Protein AF-G4HDE8-F1 (afdb_monomer)

Radius of gyration: 22.94 Å; Cα contacts (8 Å, |Δi|>4): 479; chains: 1; bounding box: 55×51×60 Å

Organism: NCBI:txid743719

InterPro domains:
  IPR007560 Restriction endonuclease type IV, Mrr [PF04471] (5-117)
  IPR011335 Restriction endonuclease type II-like [SSF52980] (8-119)
  IPR011856 tRNA endonuclease-like domain superfamily [G3DSA:3.40.1350.10] (2-134)
  IPR052906 Type IV Methyl-Directed Restriction Enzyme [PTHR30015] (4-174)

Secondary structure (DSSP, 8-state):
---GGG--HHHHHHHHHHHHHHTT-EEEEPPSSSSTT--EEEEEE-SS-EEEEEEEEE--SSPBPHHHHHHHHHHHHHTT-SEEEEEESS-B-HHHHHHHTTSSEEEE-HHHHHHHHHHTT--TTSSSS----TTT-GGGG-TTS-HHHHHHHHHHHHH-TT-HHHHHHHHHHHHHHHHHHGGGGGTSSHHHHHHHHHHHHHHHHSSS-SHHHHHHHHHHHHHHHHHHHHTT-HHHHHHHHHTPPSP--HHHHHHHHHHHHHHHHHTT-HHHHHHHHHHHHH-EE-TTS-EE--HHHHHHHHHHHTTSS-GGGSEE--TTS--EEHHHHHHHS---HHHHHHHHHHHHHT----

Solvent-accessible surface area (backbone atoms only — not comparable to full-atom values): 19534 Å² total; per-residue (Å²): 124,79,69,67,86,82,48,54,66,66,55,47,45,49,50,54,50,52,49,46,36,69,75,64,27,60,60,45,78,52,68,100,69,90,62,62,75,42,43,32,44,30,36,37,83,48,101,90,51,66,44,40,32,40,28,27,70,44,84,43,86,63,64,45,53,39,68,62,54,50,46,40,48,52,43,25,62,74,69,69,33,65,31,23,35,45,37,29,60,26,48,70,32,71,61,25,58,61,61,35,60,97,47,63,47,45,83,33,32,36,70,55,46,52,52,52,31,53,76,65,62,59,57,80,71,46,84,76,48,61,91,74,43,100,86,53,47,50,39,63,73,32,91,90,41,67,44,68,61,49,53,54,32,50,53,52,31,58,76,38,76,82,48,59,65,47,50,53,52,45,45,50,54,40,54,50,47,40,63,72,62,21,51,63,25,67,76,24,37,46,48,60,52,35,49,51,50,45,52,52,48,36,63,76,68,20,70,57,86,50,72,70,17,44,53,47,34,35,51,42,26,52,49,47,18,54,48,26,48,62,58,59,35,52,39,60,14,50,56,29,53,71,68,46,70,80,88,66,57,72,72,58,52,52,39,53,52,35,49,51,44,48,50,25,55,71,44,66,35,62,72,57,31,56,47,52,37,52,45,48,58,73,26,54,71,44,98,87,71,52,67,53,72,51,72,68,60,27,52,52,35,50,32,37,77,70,67,78,38,60,74,52,66,40,64,28,71,47,86,100,53,71,74,36,43,37,48,59,52,46,67,40,37,68,80,55,73,65,56,31,59,72,27,38,62,59,48,56,69,70,59,81,86,129

Nearest PDB structures (foldseek):
  7v1m-assembly2_G  TM=4.428E-01  e=4.798E-02  Homo sapiens
  7v1k-assembly1_A-2  TM=3.705E-01  e=1.697E-01  Homo sapiens
  8ppl-assembly1_Iu  TM=4.325E-01  e=8.853E-01  Homo sapiens
  4gpk-assembly1_A  TM=4.262E-01  e=5.609E+00  Bacillus thuringiensis serovar thuringiensis
  7w3h-assembly1_V  TM=3.656E-01  e=5.090E+00  Homo sapiens

Sequence (354 aa):
MINFESMDGVEFERLVYNLFVKLGFRAQITKASGDGGVDIVANYEGLLFNGLYLIQCKRWKAKVGEPELRDLYGTVTSKNALKGILVTTSSFSRQAEEFSRGKNLELIDGPKLNELLRAAEMDNTAFSGVINNTERVGFLQSPMFDSEKYQLLARRIDSDPKMEQPINALINLLMEKVFEIGADARTNGLIDETIARINGYNQIFAAGKTKVMKERRNQTYFYLAAMELANANYGKAYENLLKIEFPLAIGQAMSIQRCFITIAYILGLDTELKRLLMECIKGIRFNNGDTVTHPVLISECTKILQGTMKVHELEIPYPNRQMLKMSDFLGKFRITREMIEEHRDYVRSFGKVD

Structure (mmCIF, N/CA/C/O backbone):
data_AF-G4HDE8-F1
#
_entry.id   AF-G4HDE8-F1
#
loop_
_atom_site.group_PDB
_atom_site.id
_atom_site.type_symbol
_atom_site.label_atom_id
_atom_site.label_alt_id
_atom_site.label_comp_id
_atom_site.label_asym_id
_atom_site.label_entity_id
_atom_site.label_seq_id
_atom_site.pdbx_PDB_ins_code
_atom_site.Cartn_x
_atom_site.Cartn_y
_atom_site.Cartn_z
_atom_site.occupancy
_atom_site.B_iso_or_equiv
_atom_site.auth_seq_id
_atom_site.auth_comp_id
_atom_site.auth_asym_id
_atom_site.auth_atom_id
_atom_site.pdbx_PDB_model_num
ATOM 1 N N . MET A 1 1 ? 20.466 -0.434 -25.742 1.00 52.09 1 MET A N 1
ATOM 2 C CA . MET A 1 1 ? 20.531 -1.769 -25.109 1.00 52.09 1 MET A CA 1
ATOM 3 C C . MET A 1 1 ? 20.648 -1.552 -23.624 1.00 52.09 1 MET A C 1
ATOM 5 O O . MET A 1 1 ? 21.539 -0.808 -23.226 1.00 52.09 1 MET A O 1
ATOM 9 N N . ILE A 1 2 ? 19.744 -2.145 -22.847 1.00 62.12 2 ILE A N 1
ATOM 10 C CA . ILE A 1 2 ? 19.790 -2.046 -21.388 1.00 62.12 2 ILE A CA 1
ATOM 11 C C . ILE A 1 2 ? 21.065 -2.740 -20.916 1.00 62.12 2 ILE A C 1
ATOM 13 O O . ILE A 1 2 ? 21.333 -3.884 -21.287 1.00 62.12 2 ILE A O 1
ATOM 17 N N . ASN A 1 3 ? 21.888 -2.016 -20.156 1.00 69.69 3 ASN A N 1
ATOM 18 C CA . ASN A 1 3 ? 23.106 -2.581 -19.598 1.00 69.69 3 ASN A CA 1
ATOM 19 C C . ASN A 1 3 ? 22.764 -3.333 -18.310 1.00 69.69 3 ASN A C 1
ATOM 21 O O . ASN A 1 3 ? 22.629 -2.732 -17.248 1.00 69.69 3 ASN A O 1
ATOM 25 N N . PHE A 1 4 ? 22.629 -4.654 -18.405 1.00 74.38 4 PHE A N 1
ATOM 26 C CA . PHE A 1 4 ? 22.353 -5.487 -17.236 1.00 74.38 4 PHE A CA 1
ATOM 27 C C . PHE A 1 4 ? 23.546 -5.582 -16.269 1.00 74.38 4 PHE A C 1
ATOM 29 O O . PHE A 1 4 ? 23.365 -5.974 -15.119 1.00 74.38 4 PHE A O 1
ATOM 36 N N . GLU A 1 5 ? 24.767 -5.229 -16.697 1.00 65.38 5 GLU A N 1
ATOM 37 C CA . GLU A 1 5 ? 25.967 -5.351 -15.858 1.00 65.38 5 GLU A CA 1
ATOM 38 C C . GLU A 1 5 ? 26.004 -4.340 -14.708 1.00 65.38 5 GLU A C 1
ATOM 40 O O . GLU A 1 5 ? 26.622 -4.617 -13.678 1.00 65.38 5 GLU A O 1
ATOM 45 N N . SER A 1 6 ? 25.336 -3.192 -14.869 1.00 67.38 6 SER A N 1
ATOM 46 C CA . SER A 1 6 ? 25.246 -2.151 -13.842 1.00 67.38 6 SER A CA 1
ATOM 47 C C . SER A 1 6 ? 24.121 -2.375 -12.831 1.00 67.38 6 SER A C 1
ATOM 49 O O . SER A 1 6 ? 24.044 -1.612 -11.876 1.00 67.38 6 SER A O 1
ATOM 51 N N . MET A 1 7 ? 23.265 -3.383 -13.035 1.00 73.62 7 MET A N 1
ATOM 52 C CA . MET A 1 7 ? 22.135 -3.682 -12.151 1.00 73.62 7 MET A CA 1
ATOM 53 C C . MET A 1 7 ? 22.528 -4.663 -11.041 1.00 73.62 7 MET A C 1
ATOM 55 O O . MET A 1 7 ? 23.292 -5.616 -11.265 1.00 73.62 7 MET A O 1
ATOM 59 N N . ASP A 1 8 ? 21.972 -4.466 -9.848 1.00 76.94 8 ASP A N 1
ATOM 60 C CA . ASP A 1 8 ? 21.989 -5.475 -8.791 1.00 76.94 8 ASP A CA 1
ATOM 61 C C . ASP A 1 8 ? 20.909 -6.561 -9.007 1.00 76.94 8 ASP A C 1
ATOM 63 O O . ASP A 1 8 ? 20.145 -6.540 -9.975 1.00 76.94 8 ASP A O 1
ATOM 67 N N . GLY A 1 9 ? 20.902 -7.597 -8.160 1.00 75.88 9 GLY A N 1
ATOM 68 C CA . GLY A 1 9 ? 19.956 -8.714 -8.302 1.00 75.88 9 GLY A CA 1
ATOM 69 C C . GLY A 1 9 ? 18.494 -8.289 -8.140 1.00 75.88 9 GLY A C 1
ATOM 70 O O . GLY A 1 9 ? 17.639 -8.741 -8.894 1.00 75.88 9 GLY A O 1
ATOM 71 N N . VAL A 1 10 ? 18.228 -7.357 -7.224 1.00 72.81 10 VAL A N 1
ATOM 72 C CA . VAL A 1 10 ? 16.879 -6.864 -6.923 1.00 72.81 10 VAL A CA 1
ATOM 73 C C . VAL A 1 10 ? 16.376 -5.968 -8.054 1.00 72.81 10 VAL A C 1
ATOM 75 O O . VAL A 1 10 ? 15.207 -6.030 -8.432 1.00 72.81 10 VAL A O 1
ATOM 78 N N . GLU A 1 11 ? 17.248 -5.140 -8.625 1.00 76.44 11 GLU A N 1
ATOM 79 C CA . GLU A 1 11 ? 16.952 -4.333 -9.809 1.00 76.44 11 GLU A CA 1
ATOM 80 C C . GLU A 1 11 ? 16.638 -5.211 -11.022 1.00 76.44 11 GLU A C 1
ATOM 82 O O . GLU A 1 11 ? 15.684 -4.932 -11.753 1.00 76.44 11 GLU A O 1
ATOM 87 N N . PHE A 1 12 ? 17.382 -6.306 -11.203 1.00 82.25 12 PHE A N 1
ATOM 88 C CA . PHE A 1 12 ? 17.128 -7.269 -12.269 1.00 82.25 12 PHE A CA 1
ATOM 89 C C . PHE A 1 12 ? 15.790 -8.000 -12.085 1.00 82.25 12 PHE A C 1
ATOM 91 O O . PHE A 1 12 ? 14.999 -8.074 -13.024 1.00 82.25 12 PHE A O 1
ATOM 98 N N . GLU A 1 13 ? 15.482 -8.471 -10.876 1.00 83.75 13 GLU A N 1
ATOM 99 C CA . GLU A 1 13 ? 14.172 -9.055 -10.556 1.00 83.75 13 GLU A CA 1
ATOM 100 C C . GLU A 1 13 ? 13.034 -8.064 -10.821 1.00 83.75 13 GLU A C 1
ATOM 102 O O . GLU A 1 13 ? 12.035 -8.414 -11.447 1.00 83.75 13 GLU A O 1
ATOM 107 N N . ARG A 1 14 ? 13.195 -6.797 -10.419 1.00 82.00 14 ARG A N 1
ATOM 108 C CA . ARG A 1 14 ? 12.203 -5.744 -10.683 1.00 82.00 14 ARG A CA 1
ATOM 109 C C . ARG A 1 14 ? 12.027 -5.457 -12.172 1.00 82.00 14 ARG A C 1
ATOM 111 O O . ARG A 1 14 ? 10.899 -5.229 -12.604 1.00 82.00 14 ARG A O 1
ATOM 118 N N . LEU A 1 15 ? 13.103 -5.469 -12.960 1.00 85.19 15 LEU A N 1
ATOM 119 C CA . LEU A 1 15 ? 13.029 -5.324 -14.416 1.00 85.19 15 LEU A CA 1
ATOM 120 C C . LEU A 1 15 ? 12.179 -6.442 -15.028 1.00 85.19 15 LEU A C 1
ATOM 122 O O . LEU A 1 15 ? 11.263 -6.164 -15.802 1.00 85.19 15 LEU A O 1
ATOM 126 N N . VAL A 1 16 ? 12.469 -7.692 -14.660 1.00 89.00 16 VAL A N 1
ATOM 127 C CA . VAL A 1 16 ? 11.738 -8.863 -15.156 1.00 89.00 16 VAL A CA 1
ATOM 128 C C . VAL A 1 16 ? 10.281 -8.818 -14.699 1.00 89.00 16 VAL A C 1
ATOM 130 O O . VAL A 1 16 ? 9.382 -9.004 -15.514 1.00 89.00 16 VAL A O 1
ATOM 133 N N . TYR A 1 17 ? 10.024 -8.477 -13.436 1.00 87.88 17 TYR A N 1
ATOM 134 C CA . TYR A 1 17 ? 8.675 -8.242 -12.923 1.00 87.88 17 TYR A CA 1
ATOM 135 C C . TYR A 1 17 ? 7.921 -7.227 -13.791 1.00 87.88 17 TYR A C 1
ATOM 137 O O . TYR A 1 17 ? 6.843 -7.532 -14.299 1.00 87.88 17 TYR A O 1
ATOM 145 N N . ASN A 1 18 ? 8.510 -6.053 -14.037 1.00 81.06 18 ASN A N 1
ATOM 146 C CA . ASN A 1 18 ? 7.885 -5.000 -14.836 1.00 81.06 18 ASN A CA 1
ATOM 147 C C . ASN A 1 18 ? 7.592 -5.451 -16.271 1.00 81.06 18 ASN A C 1
ATOM 149 O O . ASN A 1 18 ? 6.536 -5.101 -16.804 1.00 81.06 18 ASN A O 1
ATOM 153 N N . LEU A 1 19 ? 8.485 -6.247 -16.870 1.00 87.12 19 LEU A N 1
ATOM 154 C CA . LEU A 1 19 ? 8.263 -6.861 -18.178 1.00 87.12 19 LEU A CA 1
ATOM 155 C C . LEU A 1 19 ? 7.023 -7.762 -18.162 1.00 87.12 19 LEU A C 1
ATOM 157 O O . LEU A 1 19 ? 6.137 -7.576 -18.989 1.00 87.12 19 LEU A O 1
ATOM 161 N N . PHE A 1 20 ? 6.907 -8.691 -17.210 1.00 84.50 20 PHE A N 1
ATOM 162 C CA . PHE A 1 20 ? 5.740 -9.582 -17.131 1.00 84.50 20 PHE A CA 1
ATOM 163 C C . PHE A 1 20 ? 4.446 -8.823 -16.888 1.00 84.50 20 PHE A C 1
ATOM 165 O O . PHE A 1 20 ? 3.444 -9.099 -17.548 1.00 84.50 20 PHE A O 1
ATOM 172 N N . VAL A 1 21 ? 4.469 -7.810 -16.018 1.00 79.38 21 VAL A N 1
ATOM 173 C CA . VAL A 1 21 ? 3.305 -6.942 -15.876 1.00 79.38 21 VAL A CA 1
ATOM 174 C C . VAL A 1 21 ? 2.994 -6.317 -17.241 1.00 79.38 21 VAL A C 1
ATOM 176 O O . VAL A 1 21 ? 1.837 -6.379 -17.645 1.00 79.38 21 VAL A O 1
ATOM 179 N N . LYS A 1 22 ? 3.977 -5.765 -17.982 1.00 80.69 22 LYS A N 1
ATOM 180 C CA . LYS A 1 22 ? 3.807 -5.120 -19.316 1.00 80.69 22 LYS A CA 1
ATOM 181 C C . LYS A 1 22 ? 3.255 -6.052 -20.382 1.00 80.69 22 LYS A C 1
ATOM 183 O O . LYS A 1 22 ? 2.474 -5.598 -21.208 1.00 80.69 22 LYS A O 1
ATOM 188 N N . LEU A 1 23 ? 3.541 -7.340 -20.277 1.00 81.81 23 LEU A N 1
ATOM 189 C CA . LEU A 1 23 ? 2.960 -8.380 -21.121 1.00 81.81 23 LEU A CA 1
ATOM 190 C C . LEU A 1 23 ? 1.530 -8.792 -20.709 1.00 81.81 23 LEU A C 1
ATOM 192 O O . LEU A 1 23 ? 0.963 -9.698 -21.312 1.00 81.81 23 LEU A O 1
ATOM 196 N N . GLY A 1 24 ? 0.931 -8.136 -19.708 1.00 78.62 24 GLY A N 1
ATOM 197 C CA . GLY A 1 24 ? -0.466 -8.328 -19.305 1.00 78.62 24 GLY A CA 1
ATOM 198 C C . GLY A 1 24 ? -0.681 -9.326 -18.165 1.00 78.62 24 GLY A C 1
ATOM 199 O O . GLY A 1 24 ? -1.802 -9.787 -17.972 1.00 78.62 24 GLY A O 1
ATOM 200 N N . PHE A 1 25 ? 0.364 -9.678 -17.413 1.00 82.81 25 PHE A N 1
ATOM 201 C CA . PHE A 1 25 ? 0.255 -10.605 -16.285 1.00 82.81 25 PHE A CA 1
ATOM 202 C C . PHE A 1 25 ? -0.021 -9.867 -14.968 1.00 82.81 25 PHE A C 1
ATOM 204 O O . PHE A 1 25 ? 0.549 -8.806 -14.700 1.00 82.81 25 PHE A O 1
ATOM 211 N N . ARG A 1 26 ? -0.808 -10.486 -14.081 1.00 78.00 26 ARG A N 1
ATOM 212 C CA . ARG A 1 26 ? -0.876 -10.126 -12.659 1.00 78.00 26 ARG A CA 1
ATOM 213 C C . ARG A 1 26 ? 0.301 -10.791 -11.946 1.00 78.00 26 ARG A C 1
ATOM 215 O O . ARG A 1 26 ? 0.246 -11.979 -11.636 1.00 78.00 26 ARG A O 1
ATOM 222 N N . ALA A 1 27 ? 1.389 -10.050 -11.749 1.00 81.94 27 ALA A N 1
ATOM 223 C CA . ALA A 1 27 ? 2.630 -10.567 -11.169 1.00 81.94 27 ALA A CA 1
ATOM 224 C C . ALA A 1 27 ? 2.842 -10.115 -9.717 1.00 81.94 27 ALA A C 1
ATOM 226 O O . ALA A 1 27 ? 2.354 -9.067 -9.299 1.00 81.94 27 ALA A O 1
ATOM 227 N N . GLN A 1 28 ? 3.619 -10.888 -8.960 1.00 80.69 28 GLN A N 1
ATOM 228 C CA . GLN A 1 28 ? 4.047 -10.580 -7.599 1.00 80.69 28 GLN A CA 1
ATOM 229 C C . GLN A 1 28 ? 5.482 -11.070 -7.374 1.00 80.69 28 GLN A C 1
ATOM 231 O O . GLN A 1 28 ? 5.804 -12.211 -7.697 1.00 80.69 28 GLN A O 1
ATOM 236 N N . ILE A 1 29 ? 6.327 -10.225 -6.778 1.00 82.56 29 ILE A N 1
ATOM 237 C CA . ILE A 1 29 ? 7.667 -10.618 -6.313 1.00 82.56 29 ILE A CA 1
ATOM 238 C C . ILE A 1 29 ? 7.527 -11.449 -5.030 1.00 82.56 29 ILE A C 1
ATOM 240 O O . ILE A 1 29 ? 6.831 -11.043 -4.091 1.00 82.56 29 ILE A O 1
ATOM 244 N N . THR A 1 30 ? 8.178 -12.606 -4.984 1.00 77.44 30 THR A N 1
ATOM 245 C CA . THR A 1 30 ? 8.194 -13.500 -3.820 1.00 77.44 30 THR A CA 1
ATOM 246 C C . THR A 1 30 ? 9.270 -13.070 -2.820 1.00 77.44 30 THR A C 1
ATOM 248 O O . THR A 1 30 ? 10.188 -12.308 -3.121 1.00 77.44 30 THR A O 1
ATOM 251 N N . LYS A 1 31 ? 9.153 -13.526 -1.570 1.00 61.12 31 LYS A N 1
ATOM 252 C CA . LYS A 1 31 ? 10.237 -13.377 -0.591 1.00 61.12 31 LYS A CA 1
ATOM 253 C C . LYS A 1 31 ? 11.151 -14.594 -0.698 1.00 61.12 31 LYS A C 1
ATOM 255 O O . LYS A 1 31 ? 10.664 -15.705 -0.864 1.00 61.12 31 LYS A O 1
ATOM 260 N N . ALA A 1 32 ? 12.453 -14.384 -0.520 1.00 51.81 32 ALA A N 1
ATOM 261 C CA . ALA A 1 32 ? 13.528 -15.361 -0.725 1.00 51.81 32 ALA A CA 1
ATOM 262 C C . ALA A 1 32 ? 13.532 -16.609 0.201 1.00 51.81 32 ALA A C 1
ATOM 264 O O . ALA A 1 32 ? 14.587 -17.194 0.430 1.00 51.81 32 ALA A O 1
ATOM 265 N N . SER A 1 33 ? 12.401 -17.055 0.758 1.00 39.47 33 SER A N 1
ATOM 266 C CA . SER A 1 33 ? 12.352 -18.254 1.603 1.00 39.47 33 SER A CA 1
ATOM 267 C C . SER A 1 33 ? 11.221 -19.202 1.209 1.00 39.47 33 SER A C 1
ATOM 269 O O . SER A 1 33 ? 10.052 -18.840 1.300 1.00 39.47 33 SER A O 1
ATOM 271 N N . GLY A 1 34 ? 11.574 -20.447 0.874 1.00 52.16 34 GLY A N 1
ATOM 272 C CA . GLY A 1 34 ? 10.642 -21.583 0.832 1.00 52.16 34 GLY A CA 1
ATOM 273 C C . GLY A 1 34 ? 10.003 -21.908 -0.521 1.00 52.16 34 GLY A C 1
ATOM 274 O O . GLY A 1 34 ? 9.476 -23.003 -0.675 1.00 52.16 34 GLY A O 1
ATOM 275 N N . ASP A 1 35 ? 10.098 -21.024 -1.515 1.00 57.78 35 ASP A N 1
ATOM 276 C CA . ASP A 1 35 ? 9.386 -21.159 -2.797 1.00 57.78 35 ASP A CA 1
ATOM 277 C C . ASP A 1 35 ? 10.180 -21.857 -3.919 1.00 57.78 35 ASP A C 1
ATOM 279 O O . ASP A 1 35 ? 9.883 -21.675 -5.098 1.00 57.78 35 ASP A O 1
ATOM 283 N N . GLY A 1 36 ? 11.198 -22.655 -3.578 1.00 61.72 36 GLY A N 1
ATOM 284 C CA . GLY A 1 36 ? 11.973 -23.415 -4.573 1.00 61.72 36 GLY A CA 1
ATOM 285 C C . GLY A 1 36 ? 12.838 -22.548 -5.497 1.00 61.72 36 GLY A C 1
ATOM 286 O O . GLY A 1 36 ? 13.193 -22.979 -6.589 1.00 61.72 36 GLY A O 1
ATOM 287 N N . GLY A 1 37 ? 13.166 -21.322 -5.072 1.00 77.50 37 GLY A N 1
ATOM 288 C CA . GLY A 1 37 ? 13.992 -20.387 -5.843 1.00 77.50 37 GLY A CA 1
ATOM 289 C C . GLY A 1 37 ? 13.234 -19.598 -6.914 1.00 77.50 37 GLY A C 1
ATOM 290 O O . GLY A 1 37 ? 13.876 -19.054 -7.803 1.00 77.50 37 GLY A O 1
ATOM 291 N N . VAL A 1 38 ? 11.900 -19.552 -6.852 1.00 88.81 38 VAL A N 1
ATOM 292 C CA . VAL A 1 38 ? 11.060 -18.674 -7.684 1.00 88.81 38 VAL A CA 1
ATOM 293 C C . VAL A 1 38 ? 11.086 -17.259 -7.116 1.00 88.81 38 VAL A C 1
ATOM 295 O O . VAL A 1 38 ? 10.775 -17.089 -5.939 1.00 88.81 38 VAL A O 1
ATOM 298 N N . ASP A 1 39 ? 11.375 -16.268 -7.958 1.00 87.88 39 ASP A N 1
ATOM 299 C CA . ASP A 1 39 ? 11.489 -14.851 -7.575 1.00 87.88 39 ASP A CA 1
ATOM 300 C C . ASP A 1 39 ? 10.218 -14.055 -7.910 1.00 87.88 39 ASP A C 1
ATOM 302 O O . ASP A 1 39 ? 9.897 -13.054 -7.268 1.00 87.88 39 ASP A O 1
ATOM 306 N N . ILE A 1 40 ? 9.462 -14.494 -8.923 1.00 89.81 40 ILE A N 1
ATOM 307 C CA . ILE A 1 40 ? 8.208 -13.861 -9.338 1.00 89.81 40 ILE A CA 1
ATOM 308 C C . ILE A 1 40 ? 7.162 -14.939 -9.622 1.00 89.81 40 ILE A C 1
ATOM 310 O O . ILE A 1 40 ? 7.406 -15.909 -10.338 1.00 89.81 40 ILE A O 1
ATOM 314 N N . VAL A 1 41 ? 5.961 -14.734 -9.096 1.00 90.31 41 VAL A N 1
ATOM 315 C CA . VAL A 1 41 ? 4.771 -15.517 -9.432 1.00 90.31 41 VAL A CA 1
ATOM 316 C C . VAL A 1 41 ? 3.862 -14.642 -10.280 1.00 90.31 41 VAL A C 1
ATOM 318 O O . VAL A 1 41 ? 3.544 -13.525 -9.880 1.00 90.31 41 VAL A O 1
ATOM 321 N N . ALA A 1 42 ? 3.451 -15.123 -11.450 1.00 88.56 42 ALA A N 1
ATOM 322 C CA . ALA A 1 42 ? 2.613 -14.365 -12.370 1.00 88.56 42 ALA A CA 1
ATOM 323 C C . ALA A 1 42 ? 1.398 -15.176 -12.812 1.00 88.56 42 ALA A C 1
ATOM 325 O O . ALA A 1 42 ? 1.522 -16.342 -13.167 1.00 88.56 42 ALA A O 1
ATOM 326 N N . ASN A 1 43 ? 0.222 -14.561 -12.808 1.00 85.12 43 ASN A N 1
ATOM 327 C CA . ASN A 1 43 ? -0.997 -15.153 -13.339 1.00 85.12 43 ASN A CA 1
ATOM 328 C C . ASN A 1 43 ? -1.395 -14.422 -14.621 1.00 85.12 43 ASN A C 1
ATOM 330 O O . ASN A 1 43 ? -1.369 -13.190 -14.674 1.00 85.12 43 ASN A O 1
ATOM 334 N N . TYR A 1 44 ? -1.735 -15.181 -15.654 1.00 80.00 44 TYR A N 1
ATOM 335 C CA . TYR A 1 44 ? -2.352 -14.639 -16.855 1.00 80.00 44 TYR A CA 1
ATOM 336 C C . TYR A 1 44 ? -3.844 -14.959 -16.819 1.00 80.00 44 TYR A C 1
ATOM 338 O O . TYR A 1 44 ? -4.214 -16.115 -16.636 1.00 80.00 44 TYR A O 1
ATOM 346 N N . GLU A 1 45 ? -4.694 -13.952 -17.001 1.00 79.00 45 GLU A N 1
ATOM 347 C CA . GLU A 1 45 ? -6.155 -14.081 -16.925 1.00 79.00 45 GLU A CA 1
ATOM 348 C C . GLU A 1 45 ? -6.793 -13.681 -18.263 1.00 79.00 45 GLU A C 1
ATOM 350 O O . GLU A 1 45 ? -7.522 -12.699 -18.378 1.00 79.00 45 GLU A O 1
ATOM 355 N N . GLY A 1 46 ? -6.480 -14.432 -19.319 1.00 69.00 46 GLY A N 1
ATOM 356 C CA . GLY A 1 46 ? -7.127 -14.287 -20.620 1.00 69.00 46 GLY A CA 1
ATOM 357 C C . GLY A 1 46 ? -8.425 -15.095 -20.717 1.00 69.00 46 GLY A C 1
ATOM 358 O O . GLY A 1 46 ? -8.584 -16.132 -20.078 1.00 69.00 46 GLY A O 1
ATOM 359 N N . LEU A 1 47 ? -9.342 -14.661 -21.591 1.00 60.28 47 LEU A N 1
ATOM 360 C CA . LEU A 1 47 ? -10.630 -15.340 -21.825 1.00 60.28 47 LEU A CA 1
ATOM 361 C C . LEU A 1 47 ? -10.482 -16.783 -22.339 1.00 60.28 47 LEU A C 1
ATOM 363 O O . LEU A 1 47 ? -11.338 -17.620 -22.072 1.00 60.28 47 LEU A O 1
ATOM 367 N N . LEU A 1 48 ? -9.414 -17.063 -23.093 1.00 64.94 48 LEU A N 1
ATOM 368 C CA . LEU A 1 48 ? -9.132 -18.384 -23.674 1.00 64.94 48 LEU A CA 1
ATOM 369 C C . LEU A 1 48 ? -7.969 -19.109 -22.993 1.00 64.94 48 LEU A C 1
ATOM 371 O O . LEU A 1 48 ? -7.891 -20.333 -23.046 1.00 64.94 48 LEU A O 1
ATOM 375 N N . PHE A 1 49 ? -7.060 -18.359 -22.372 1.00 72.75 49 PHE A N 1
ATOM 376 C CA . PHE A 1 49 ? -5.859 -18.888 -21.744 1.00 72.75 49 PHE A CA 1
ATOM 377 C C . PHE A 1 49 ? -5.725 -18.248 -20.375 1.00 72.75 49 PHE A C 1
ATOM 379 O O . PHE A 1 49 ? -5.616 -17.028 -20.275 1.00 72.75 49 PHE A O 1
ATOM 386 N N . ASN A 1 50 ? -5.702 -19.070 -19.334 1.00 77.88 50 ASN A N 1
ATOM 387 C CA . ASN A 1 50 ? -5.377 -18.633 -17.991 1.00 77.88 50 ASN A CA 1
ATOM 388 C C . ASN A 1 50 ? -4.381 -19.596 -17.348 1.00 77.88 50 ASN A C 1
ATOM 390 O O . ASN A 1 50 ? -4.230 -20.736 -17.794 1.00 77.88 50 ASN A O 1
ATOM 394 N N . GLY A 1 51 ? -3.653 -19.128 -16.339 1.00 83.69 51 GLY A N 1
ATOM 395 C CA . GLY A 1 51 ? -2.776 -20.018 -15.596 1.00 83.69 51 GLY A CA 1
ATOM 396 C C . GLY A 1 51 ? -1.627 -19.339 -14.880 1.00 83.69 51 GLY A C 1
ATOM 397 O O . GLY A 1 51 ? -1.270 -18.188 -15.128 1.00 83.69 51 GLY A O 1
ATOM 398 N N . LEU A 1 52 ? -1.033 -20.129 -13.993 1.00 89.06 52 LEU A N 1
ATOM 399 C CA . LEU A 1 52 ? 0.074 -19.742 -13.139 1.00 89.06 52 LEU A CA 1
ATOM 400 C C . LEU A 1 52 ? 1.416 -19.911 -13.857 1.00 89.06 52 LEU A C 1
ATOM 402 O O . LEU A 1 52 ? 1.705 -20.970 -14.411 1.00 89.06 52 LEU A O 1
ATOM 406 N N . TYR A 1 53 ? 2.258 -18.893 -13.771 1.00 95.06 53 TYR A N 1
ATOM 407 C CA . TYR A 1 53 ? 3.619 -18.861 -14.278 1.00 95.06 53 TYR A CA 1
ATOM 408 C C . TYR A 1 53 ? 4.576 -18.617 -13.117 1.00 95.06 53 TYR A C 1
ATOM 410 O O . TYR A 1 53 ? 4.350 -17.741 -12.278 1.00 95.06 53 TYR A O 1
ATOM 418 N N . LEU A 1 54 ? 5.651 -19.396 -13.068 1.00 95.62 54 LEU A N 1
ATOM 419 C CA . LEU A 1 54 ? 6.691 -19.267 -12.050 1.00 95.62 54 LEU A CA 1
ATOM 420 C C . LEU A 1 54 ? 7.967 -18.785 -12.714 1.00 95.62 54 LEU A C 1
ATOM 422 O O . LEU A 1 54 ? 8.467 -19.440 -13.623 1.00 95.62 54 LEU A O 1
ATOM 426 N N . ILE A 1 55 ? 8.488 -17.651 -12.272 1.00 96.19 55 ILE A N 1
ATOM 427 C CA . ILE A 1 55 ? 9.633 -17.011 -12.898 1.00 96.19 55 ILE A CA 1
ATOM 428 C C . ILE A 1 55 ? 10.789 -16.940 -11.906 1.00 96.19 55 ILE A C 1
ATOM 430 O O . ILE A 1 55 ? 10.629 -16.501 -10.767 1.00 96.19 55 ILE A O 1
ATOM 434 N N . GLN A 1 56 ? 11.959 -17.372 -12.360 1.00 94.38 56 GLN A N 1
ATOM 435 C CA . GLN A 1 56 ? 13.214 -17.314 -11.624 1.00 94.38 56 GLN A CA 1
ATOM 436 C C . GLN A 1 56 ? 14.209 -16.424 -12.370 1.00 94.38 56 GLN A C 1
ATOM 438 O O . GLN A 1 56 ? 14.420 -16.574 -13.575 1.00 94.38 56 GLN A O 1
ATOM 443 N N . CYS A 1 57 ? 14.846 -15.519 -11.643 1.00 92.38 57 CYS A N 1
ATOM 444 C CA . CYS A 1 57 ? 15.765 -14.504 -12.120 1.00 92.38 57 CYS A CA 1
ATOM 445 C C . CYS A 1 57 ? 17.190 -14.836 -11.659 1.00 92.38 57 CYS A C 1
ATOM 447 O O . CYS A 1 57 ? 17.511 -14.882 -10.475 1.00 92.38 57 CYS A O 1
ATOM 449 N N . LYS A 1 58 ? 18.107 -15.032 -12.607 1.00 89.44 58 LYS A N 1
ATOM 450 C CA . LYS A 1 58 ? 19.518 -15.329 -12.326 1.00 89.44 58 LYS A CA 1
ATOM 451 C C . LYS A 1 58 ? 20.416 -14.266 -12.940 1.00 89.44 58 LYS A C 1
ATOM 453 O O . LYS A 1 58 ? 20.816 -14.357 -14.103 1.00 89.44 58 LYS A O 1
ATOM 458 N N . ARG A 1 59 ? 20.792 -13.269 -12.132 1.00 81.75 59 ARG A N 1
ATOM 459 C CA . ARG A 1 59 ? 21.789 -12.255 -12.512 1.00 81.75 59 ARG A CA 1
ATOM 460 C C . ARG A 1 59 ? 23.209 -12.819 -12.421 1.00 81.75 59 ARG A C 1
ATOM 462 O O . ARG A 1 59 ? 23.854 -12.753 -11.372 1.00 81.75 59 ARG A O 1
ATOM 469 N N . TRP A 1 60 ? 23.667 -13.453 -13.491 1.00 77.75 60 TRP A N 1
ATOM 470 C CA . TRP A 1 60 ? 24.876 -14.275 -13.508 1.00 77.75 60 TRP A CA 1
ATOM 471 C C . TRP A 1 60 ? 25.866 -13.799 -14.570 1.00 77.75 60 TRP A C 1
ATOM 473 O O . TRP A 1 60 ? 25.487 -13.206 -15.577 1.00 77.75 60 TRP A O 1
ATOM 483 N N . LYS A 1 61 ? 27.153 -14.082 -14.338 1.00 67.25 61 LYS A N 1
ATOM 484 C CA . LYS A 1 61 ? 28.218 -13.909 -15.342 1.00 67.25 61 LYS A CA 1
ATOM 485 C C . LYS A 1 61 ? 28.509 -15.217 -16.084 1.00 67.25 61 LYS A C 1
ATOM 487 O O . LYS A 1 61 ? 28.727 -15.205 -17.290 1.00 67.25 61 LYS A O 1
ATOM 492 N N . ALA A 1 62 ? 28.470 -16.345 -15.374 1.00 83.19 62 ALA A N 1
ATOM 493 C CA . ALA A 1 62 ? 28.644 -17.676 -15.948 1.00 83.19 62 ALA A CA 1
ATOM 494 C C . ALA A 1 62 ? 27.340 -18.218 -16.555 1.00 83.19 62 ALA A C 1
ATOM 496 O O . ALA A 1 62 ? 26.252 -17.740 -16.230 1.00 83.19 62 ALA A O 1
ATOM 497 N N . LYS A 1 63 ? 27.469 -19.240 -17.410 1.00 88.38 63 LYS A N 1
ATOM 498 C CA . LYS A 1 63 ? 26.321 -19.915 -18.020 1.00 88.38 63 LYS A CA 1
ATOM 499 C C . LYS A 1 63 ? 25.445 -20.595 -16.969 1.00 88.38 63 LYS A C 1
ATOM 501 O O . LYS A 1 63 ? 25.966 -21.216 -16.044 1.00 88.38 63 LYS A O 1
ATOM 506 N N . VAL A 1 64 ? 24.130 -20.543 -17.166 1.00 91.62 64 VAL A N 1
ATOM 507 C CA . VAL A 1 64 ? 23.157 -21.245 -16.321 1.00 91.62 64 VAL A CA 1
ATOM 508 C C . VAL A 1 64 ? 23.118 -22.733 -16.690 1.00 91.62 64 VAL A C 1
ATOM 510 O O . VAL A 1 64 ? 23.002 -23.116 -17.862 1.00 91.62 64 VAL A O 1
ATOM 513 N N . GLY A 1 65 ? 23.267 -23.581 -15.674 1.00 92.56 65 GLY A N 1
ATOM 514 C CA . GLY A 1 65 ? 23.309 -25.037 -15.796 1.00 92.56 65 GLY A CA 1
ATOM 515 C C . GLY A 1 65 ? 21.937 -25.698 -15.683 1.00 92.56 65 GLY A C 1
ATOM 516 O O . GLY A 1 65 ? 20.994 -25.119 -15.156 1.00 92.56 65 GLY A O 1
ATOM 517 N N . GLU A 1 66 ? 21.857 -26.951 -16.125 1.00 95.38 66 GLU A N 1
ATOM 518 C CA . GLU A 1 66 ? 20.673 -27.812 -15.989 1.00 95.38 66 GLU A CA 1
ATOM 519 C C . GLU A 1 66 ? 20.114 -27.950 -14.553 1.00 95.38 66 GLU A C 1
ATOM 521 O O . GLU A 1 66 ? 18.889 -27.964 -14.435 1.00 95.38 66 GLU A O 1
ATOM 526 N N . PRO A 1 67 ? 20.922 -27.976 -13.468 1.00 94.12 67 PRO A N 1
ATOM 527 C CA . PRO A 1 67 ? 20.386 -28.084 -12.107 1.00 94.12 67 PRO A CA 1
ATOM 528 C C . PRO A 1 67 ? 19.362 -26.999 -11.748 1.00 94.12 67 PRO A C 1
ATOM 530 O O . PRO A 1 67 ? 18.326 -27.306 -11.172 1.00 94.12 67 PRO A O 1
ATOM 533 N N . GLU A 1 68 ? 19.596 -25.756 -12.175 1.00 92.31 68 GLU A N 1
ATOM 534 C CA . GLU A 1 68 ? 18.684 -24.634 -11.907 1.00 92.31 68 GLU A CA 1
ATOM 535 C C . GLU A 1 68 ? 17.319 -24.846 -12.583 1.00 92.31 68 GLU A C 1
ATOM 537 O O . GLU A 1 68 ? 16.265 -24.582 -12.009 1.00 92.31 68 GLU A O 1
ATOM 542 N N . LEU A 1 69 ? 17.320 -25.400 -13.799 1.00 93.75 69 LEU A N 1
ATOM 543 C CA . LEU A 1 69 ? 16.085 -25.722 -14.513 1.00 93.75 69 LEU A CA 1
ATOM 544 C C . LEU A 1 69 ? 15.364 -26.912 -13.881 1.00 93.75 69 LEU A C 1
ATOM 546 O O . LEU A 1 69 ? 14.134 -26.955 -13.894 1.00 93.75 69 LEU A O 1
ATOM 550 N N . ARG A 1 70 ? 16.109 -27.891 -13.361 1.00 94.00 70 ARG A N 1
ATOM 551 C CA . ARG A 1 70 ? 15.543 -29.057 -12.681 1.00 94.00 70 ARG A CA 1
ATOM 552 C C . ARG A 1 70 ? 14.797 -28.645 -11.414 1.00 94.00 70 ARG A C 1
ATOM 554 O O . ARG A 1 70 ? 13.674 -29.104 -11.208 1.00 94.00 70 ARG A O 1
ATOM 561 N N . ASP A 1 71 ? 15.384 -27.753 -10.625 1.00 93.12 71 ASP A N 1
ATOM 562 C CA . ASP A 1 71 ? 14.774 -27.227 -9.401 1.00 93.12 71 ASP A CA 1
ATOM 563 C C . ASP A 1 71 ? 13.503 -26.422 -9.716 1.00 93.12 71 ASP A C 1
ATOM 565 O O . ASP A 1 71 ? 12.435 -26.663 -9.136 1.00 93.12 71 ASP A O 1
ATOM 569 N N . LEU A 1 72 ? 13.573 -25.541 -10.722 1.00 94.06 72 LEU A N 1
ATOM 570 C CA . LEU A 1 72 ? 12.409 -24.798 -11.202 1.00 94.06 72 LEU A CA 1
ATOM 571 C C . LEU A 1 72 ? 11.306 -25.738 -11.711 1.00 94.06 72 LEU A C 1
ATOM 573 O O . LEU A 1 72 ? 10.139 -25.568 -11.357 1.00 94.06 72 LEU A O 1
ATOM 577 N N . TYR A 1 73 ? 11.653 -26.765 -12.491 1.00 95.06 73 TYR A N 1
ATOM 578 C CA . TYR A 1 73 ? 10.695 -27.753 -12.996 1.00 95.06 73 TYR A CA 1
ATOM 579 C C . TYR A 1 73 ? 9.992 -28.528 -11.876 1.00 95.06 73 TYR A C 1
ATOM 581 O O . TYR A 1 73 ? 8.787 -28.786 -11.961 1.00 95.06 73 TYR A O 1
ATOM 589 N N . GLY A 1 74 ? 10.721 -28.860 -10.806 1.00 93.38 74 GLY A N 1
ATOM 590 C CA . GLY A 1 74 ? 10.144 -29.462 -9.605 1.00 93.38 74 GLY A CA 1
ATOM 591 C C . GLY A 1 74 ? 9.057 -28.580 -8.992 1.00 93.38 74 GLY A C 1
ATOM 592 O O . GLY A 1 74 ? 7.988 -29.074 -8.632 1.00 93.38 74 GLY A O 1
ATOM 593 N N . THR A 1 75 ? 9.287 -27.267 -8.962 1.00 92.50 75 THR A N 1
ATOM 594 C CA . THR A 1 75 ? 8.339 -26.294 -8.402 1.00 92.50 75 THR A CA 1
ATOM 595 C C . THR A 1 75 ? 7.152 -26.041 -9.334 1.00 92.50 75 THR A C 1
ATOM 597 O O . THR A 1 75 ? 6.016 -25.940 -8.877 1.00 92.50 75 THR A O 1
ATOM 600 N N . VAL A 1 76 ? 7.377 -26.008 -10.651 1.00 93.81 76 VAL A N 1
ATOM 601 C CA . VAL A 1 76 ? 6.301 -25.939 -11.657 1.00 93.81 76 VAL A CA 1
ATOM 602 C C . VAL A 1 76 ? 5.354 -27.124 -11.511 1.00 93.81 76 VAL A C 1
ATOM 604 O O . VAL A 1 76 ? 4.140 -26.943 -11.467 1.00 93.81 76 VAL A O 1
ATOM 607 N N . THR A 1 77 ? 5.912 -28.326 -11.375 1.00 92.12 77 THR A N 1
ATOM 608 C CA . THR A 1 77 ? 5.127 -29.553 -11.220 1.00 92.12 77 THR A CA 1
ATOM 609 C C . THR A 1 77 ? 4.380 -29.566 -9.885 1.00 92.12 77 THR A C 1
ATOM 611 O O . THR A 1 77 ? 3.195 -29.889 -9.854 1.00 92.12 77 THR A O 1
ATOM 614 N N . SER A 1 78 ? 5.031 -29.175 -8.783 1.00 90.31 78 SER A N 1
ATOM 615 C CA . SER A 1 78 ? 4.409 -29.198 -7.452 1.00 90.31 78 SER A CA 1
ATOM 616 C C . SER A 1 78 ? 3.295 -28.163 -7.287 1.00 90.31 78 SER A C 1
ATOM 618 O O . SER A 1 78 ? 2.291 -28.450 -6.638 1.00 90.31 78 SER A O 1
ATOM 620 N N . LYS A 1 79 ? 3.439 -26.979 -7.896 1.00 85.19 79 LYS A N 1
ATOM 621 C CA . LYS A 1 79 ? 2.430 -25.907 -7.867 1.00 85.19 79 LYS A CA 1
ATOM 622 C C . LYS A 1 79 ? 1.404 -26.005 -9.003 1.00 85.19 79 LYS A C 1
ATOM 624 O O . LYS A 1 79 ? 0.569 -25.113 -9.125 1.00 85.19 79 LYS A O 1
ATOM 629 N N . ASN A 1 80 ? 1.466 -27.056 -9.828 1.00 87.75 80 ASN A N 1
ATOM 630 C CA . ASN A 1 80 ? 0.644 -27.227 -11.031 1.00 87.75 80 ASN A CA 1
ATOM 631 C C . ASN A 1 80 ? 0.633 -25.967 -11.921 1.00 87.75 80 ASN A C 1
ATOM 633 O O . ASN A 1 80 ? -0.407 -25.535 -12.422 1.00 87.75 80 ASN A O 1
ATOM 637 N N . ALA A 1 81 ? 1.799 -25.332 -12.053 1.00 90.50 81 ALA A N 1
ATOM 638 C CA . ALA A 1 81 ? 1.953 -24.131 -12.850 1.00 90.50 81 ALA A CA 1
ATOM 639 C C . ALA A 1 81 ? 1.943 -24.481 -14.342 1.00 90.50 81 ALA A C 1
ATOM 641 O O . ALA A 1 81 ? 2.489 -25.499 -14.771 1.00 90.50 81 ALA A O 1
ATOM 642 N N . LEU A 1 82 ? 1.348 -23.601 -15.142 1.00 90.31 82 LEU A N 1
ATOM 643 C CA . LEU A 1 82 ? 1.258 -23.757 -16.586 1.00 90.31 82 LEU A CA 1
ATOM 644 C C . LEU A 1 82 ? 2.647 -23.736 -17.233 1.00 90.31 82 LEU A C 1
ATOM 646 O O . LEU A 1 82 ? 2.900 -24.492 -18.171 1.00 90.31 82 LEU A O 1
ATOM 650 N N . LYS A 1 83 ? 3.550 -22.881 -16.735 1.00 94.31 83 LYS A N 1
ATOM 651 C CA . LYS A 1 83 ? 4.918 -22.766 -17.251 1.00 94.31 83 LYS A CA 1
ATOM 652 C C . LYS A 1 83 ? 5.883 -22.183 -16.213 1.00 94.31 83 LYS A C 1
ATOM 654 O O . LYS A 1 83 ? 5.538 -21.266 -15.472 1.00 94.31 83 LYS A O 1
ATOM 659 N N . GLY A 1 84 ? 7.107 -22.704 -16.179 1.00 96.56 84 GLY A N 1
ATOM 660 C CA . GLY A 1 84 ? 8.246 -22.094 -15.494 1.00 96.56 84 GLY A CA 1
ATOM 661 C C . GLY A 1 84 ? 9.104 -21.299 -16.466 1.00 96.56 84 GLY A C 1
ATOM 662 O O . GLY A 1 84 ? 9.296 -21.725 -17.601 1.00 96.56 84 GLY A O 1
ATOM 663 N N . ILE A 1 85 ? 9.630 -20.158 -16.044 1.00 97.69 85 ILE A N 1
ATOM 664 C CA . ILE A 1 85 ? 10.448 -19.288 -16.887 1.00 97.69 85 ILE A CA 1
ATOM 665 C C . ILE A 1 85 ? 11.728 -18.948 -16.137 1.00 97.69 85 ILE A C 1
ATOM 667 O O . ILE A 1 85 ? 11.679 -18.359 -15.061 1.00 97.69 85 ILE A O 1
ATOM 671 N N . LEU A 1 86 ? 12.878 -19.299 -16.707 1.00 96.75 86 LEU A N 1
ATOM 672 C CA . LEU A 1 86 ? 14.172 -18.912 -16.153 1.00 96.75 86 LEU A CA 1
ATOM 673 C C . LEU A 1 86 ? 14.741 -17.767 -16.986 1.00 96.75 86 LEU A C 1
ATOM 675 O O . LEU A 1 86 ? 14.965 -17.914 -18.189 1.00 96.75 86 LEU A O 1
ATOM 679 N N . VAL A 1 87 ? 14.964 -16.627 -16.337 1.00 96.31 87 VAL A N 1
ATOM 680 C CA . VAL A 1 87 ? 15.491 -15.407 -16.948 1.00 96.31 87 VAL A CA 1
ATOM 681 C C . VAL A 1 87 ? 16.905 -15.149 -16.445 1.00 96.31 87 VAL A C 1
ATOM 683 O O . VAL A 1 87 ? 17.145 -15.120 -15.238 1.00 96.31 87 VAL A O 1
ATOM 686 N N . THR A 1 88 ? 17.862 -14.937 -17.347 1.00 93.19 88 THR A N 1
ATOM 687 C CA . THR A 1 88 ? 19.253 -14.653 -16.971 1.00 93.19 88 THR A CA 1
ATOM 688 C C . THR A 1 88 ? 19.874 -13.528 -17.789 1.00 93.19 88 THR A C 1
ATOM 690 O O . THR A 1 88 ? 19.558 -13.332 -18.957 1.00 93.19 88 THR A O 1
ATOM 693 N N . THR A 1 89 ? 20.806 -12.801 -17.169 1.00 88.06 89 THR A N 1
ATOM 694 C CA . THR A 1 89 ? 21.670 -11.821 -17.846 1.00 88.06 89 THR A CA 1
ATOM 695 C C . THR A 1 89 ? 22.786 -12.473 -18.671 1.00 88.06 89 THR A C 1
ATOM 697 O O . THR A 1 89 ? 23.430 -11.784 -19.456 1.00 88.06 89 THR A O 1
ATOM 700 N N . SER A 1 90 ? 23.049 -13.772 -18.472 1.00 88.44 90 SER A N 1
ATOM 701 C CA . SER A 1 90 ? 24.065 -14.545 -19.201 1.00 88.44 90 SER A CA 1
ATOM 702 C C . SER A 1 90 ? 23.411 -15.406 -20.295 1.00 88.44 90 SER A C 1
ATOM 704 O O . SER A 1 90 ? 22.454 -14.982 -20.938 1.00 88.44 90 SER A O 1
ATOM 706 N N . SER A 1 91 ? 23.940 -16.607 -20.525 1.00 90.44 91 SER A N 1
ATOM 707 C CA . SER A 1 91 ? 23.449 -17.603 -21.481 1.00 90.44 91 SER A CA 1
ATOM 708 C C . SER A 1 91 ? 23.230 -18.956 -20.804 1.00 90.44 91 SER A C 1
ATOM 710 O O . SER A 1 91 ? 23.698 -19.195 -19.687 1.00 90.44 91 SER A O 1
ATOM 712 N N . PHE A 1 92 ? 22.537 -19.864 -21.484 1.00 94.31 92 PHE A N 1
ATOM 713 C CA . PHE A 1 92 ? 22.312 -21.223 -21.002 1.00 94.31 92 PHE A CA 1
ATOM 714 C C . PHE A 1 92 ? 23.405 -22.185 -21.480 1.00 94.31 92 PHE A C 1
ATOM 716 O O . PHE A 1 92 ? 24.069 -21.993 -22.502 1.00 94.31 92 PHE A O 1
ATOM 723 N N . SER A 1 93 ? 23.641 -23.228 -20.690 1.00 94.94 93 SER A N 1
ATOM 724 C CA . SER A 1 93 ? 24.418 -24.386 -21.131 1.00 94.94 93 SER A CA 1
ATOM 725 C C . SER A 1 93 ? 23.606 -25.237 -22.112 1.00 94.94 93 SER A C 1
ATOM 727 O O . SER A 1 93 ? 22.379 -25.275 -22.050 1.00 94.94 93 SER A O 1
ATOM 729 N N . ARG A 1 94 ? 24.292 -25.995 -22.974 1.00 94.31 94 ARG A N 1
ATOM 730 C CA . ARG A 1 94 ? 23.632 -26.933 -23.895 1.00 94.31 94 ARG A CA 1
ATOM 731 C C . ARG A 1 94 ? 22.770 -27.954 -23.145 1.00 94.31 94 ARG A C 1
ATOM 733 O O . ARG A 1 94 ? 21.690 -28.302 -23.600 1.00 94.31 94 ARG A O 1
ATOM 740 N N . GLN A 1 95 ? 23.230 -28.397 -21.978 1.00 93.69 95 GLN A N 1
ATOM 741 C CA . GLN A 1 95 ? 22.503 -29.326 -21.118 1.00 93.69 95 GLN A CA 1
ATOM 742 C C . GLN A 1 95 ? 21.209 -28.705 -20.575 1.00 93.69 95 GLN A C 1
ATOM 744 O O . GLN A 1 95 ? 20.193 -29.388 -20.506 1.00 93.69 95 GLN A O 1
ATOM 749 N N . ALA A 1 96 ? 21.221 -27.415 -20.223 1.00 93.44 96 ALA A N 1
ATOM 750 C CA . ALA A 1 96 ? 20.015 -26.698 -19.812 1.00 93.44 96 ALA A CA 1
ATOM 751 C C . ALA A 1 96 ? 18.995 -26.603 -20.960 1.00 93.44 96 ALA A C 1
ATOM 753 O O . ALA A 1 96 ? 17.819 -26.905 -20.768 1.00 93.44 96 ALA A O 1
ATOM 754 N N . GLU A 1 97 ? 19.442 -26.257 -22.168 1.00 94.38 97 GLU A N 1
ATOM 755 C CA . GLU A 1 97 ? 18.574 -26.219 -23.353 1.00 94.38 97 GLU A CA 1
ATOM 756 C C . GLU A 1 97 ? 18.006 -27.598 -23.711 1.00 94.38 97 GLU A C 1
ATOM 758 O O . GLU A 1 97 ? 16.835 -27.723 -24.055 1.00 94.38 97 GLU A O 1
ATOM 763 N N . GLU A 1 98 ? 18.816 -28.655 -23.631 1.00 94.06 98 GLU A N 1
ATOM 764 C CA . GLU A 1 98 ? 18.350 -30.027 -23.853 1.00 94.06 98 GLU A CA 1
ATOM 765 C C . GLU A 1 98 ? 17.344 -30.458 -22.776 1.00 94.06 98 GLU A C 1
ATOM 767 O O . GLU A 1 98 ? 16.359 -31.126 -23.094 1.00 94.06 98 GLU A O 1
ATOM 772 N N . PHE A 1 99 ? 17.537 -30.033 -21.524 1.00 93.75 99 PHE A N 1
ATOM 773 C CA . PHE A 1 99 ? 16.618 -30.335 -20.431 1.00 93.75 99 PHE A CA 1
ATOM 774 C C . PHE A 1 99 ? 15.266 -29.626 -20.571 1.00 93.75 99 PHE A C 1
ATOM 776 O O . PHE A 1 99 ? 14.248 -30.239 -20.246 1.00 93.75 99 PHE A O 1
ATOM 783 N N . SER A 1 100 ? 15.209 -28.377 -21.045 1.00 93.62 100 SER A N 1
ATOM 784 C CA . SER A 1 100 ? 13.940 -27.638 -21.165 1.00 93.62 100 SER A CA 1
ATOM 785 C C . SER A 1 100 ? 13.019 -28.176 -22.266 1.00 93.62 100 SER A C 1
ATOM 787 O O . SER A 1 100 ? 11.797 -28.045 -22.165 1.00 93.62 100 SER A O 1
ATOM 789 N N . ARG A 1 101 ? 13.572 -28.825 -23.300 1.00 91.94 101 ARG A N 1
ATOM 790 C CA . ARG A 1 101 ? 12.799 -29.355 -24.435 1.00 91.94 101 ARG A CA 1
ATOM 791 C C . ARG A 1 101 ? 11.706 -30.324 -23.982 1.00 91.94 101 ARG A C 1
ATOM 793 O O . ARG A 1 101 ? 11.956 -31.283 -23.253 1.00 91.94 101 ARG A O 1
ATOM 800 N N . GLY A 1 102 ? 10.488 -30.076 -24.462 1.00 87.31 102 GLY A N 1
ATOM 801 C CA . GLY A 1 102 ? 9.312 -30.901 -24.171 1.00 87.31 102 GLY A CA 1
ATOM 802 C C . GLY A 1 102 ? 8.775 -30.769 -22.742 1.00 87.31 102 GLY A C 1
ATOM 803 O O . GLY A 1 102 ? 7.881 -31.524 -22.373 1.00 87.31 102 GLY A O 1
ATOM 804 N N . LYS A 1 103 ? 9.302 -29.837 -21.939 1.00 94.06 103 LYS A N 1
ATOM 805 C CA . LYS A 1 103 ? 8.795 -29.517 -20.600 1.00 94.06 103 LYS A CA 1
ATOM 806 C C . LYS A 1 103 ? 8.081 -28.170 -20.618 1.00 94.06 103 LYS A C 1
ATOM 808 O O . LYS A 1 103 ? 8.311 -27.344 -21.498 1.00 94.06 103 LYS A O 1
ATOM 813 N N . ASN A 1 104 ? 7.268 -27.922 -19.595 1.00 93.31 104 ASN A N 1
ATOM 814 C CA . ASN A 1 104 ? 6.642 -26.622 -19.347 1.00 93.31 104 ASN A CA 1
ATOM 815 C C . ASN A 1 104 ? 7.665 -25.613 -18.794 1.00 93.31 104 ASN A C 1
ATOM 817 O O . ASN A 1 104 ? 7.469 -25.034 -17.729 1.00 93.31 104 ASN A O 1
ATOM 821 N N . LEU A 1 105 ? 8.782 -25.441 -19.501 1.00 96.50 105 LEU A N 1
ATOM 822 C CA . LEU A 1 105 ? 9.864 -24.524 -19.176 1.00 96.50 105 LEU A CA 1
ATOM 823 C C . LEU A 1 105 ? 10.160 -23.614 -20.368 1.00 96.50 105 LEU A C 1
ATOM 825 O O . LEU A 1 105 ? 10.147 -24.056 -21.513 1.00 96.50 105 LEU A O 1
ATOM 829 N N . GLU A 1 106 ? 10.477 -22.359 -20.080 1.00 96.38 106 GLU A N 1
ATOM 830 C CA . GLU A 1 106 ? 10.924 -21.358 -21.044 1.00 96.38 106 GLU A CA 1
ATOM 831 C C . GLU A 1 106 ? 12.256 -20.763 -20.587 1.00 96.38 106 GLU A C 1
ATOM 833 O O . GLU A 1 106 ? 12.460 -20.521 -19.393 1.00 96.38 106 GLU A O 1
ATOM 838 N N . LEU A 1 107 ? 13.158 -20.520 -21.538 1.00 96.50 107 LEU A N 1
ATOM 839 C CA . LEU A 1 107 ? 14.486 -19.974 -21.278 1.00 96.50 107 LEU A CA 1
ATOM 840 C C . LEU A 1 107 ? 14.600 -18.592 -21.911 1.00 96.50 107 LEU A C 1
ATOM 842 O O . LEU A 1 107 ? 14.405 -18.442 -23.115 1.00 96.50 107 LEU A O 1
ATOM 846 N N . ILE A 1 108 ? 14.930 -17.590 -21.101 1.00 96.06 108 ILE A N 1
ATOM 847 C CA . ILE A 1 108 ? 15.114 -16.212 -21.557 1.00 96.06 108 ILE A CA 1
ATOM 848 C C . ILE A 1 108 ? 16.527 -15.771 -21.175 1.00 96.06 108 ILE A C 1
ATOM 850 O O . ILE A 1 108 ? 16.827 -15.527 -20.007 1.00 96.06 108 ILE A O 1
ATOM 854 N N . ASP A 1 109 ? 17.412 -15.707 -22.165 1.00 92.38 109 ASP A N 1
ATOM 855 C CA . ASP A 1 109 ? 18.786 -15.231 -22.003 1.00 92.38 109 ASP A CA 1
ATOM 856 C C . ASP A 1 109 ? 18.892 -13.716 -22.242 1.00 92.38 109 ASP A C 1
ATOM 858 O O . ASP A 1 109 ? 17.912 -13.055 -22.587 1.00 92.38 109 ASP A O 1
ATOM 862 N N . GLY A 1 110 ? 20.081 -13.139 -22.051 1.00 88.31 110 GLY A N 1
ATOM 863 C CA . GLY A 1 110 ? 20.290 -11.693 -22.202 1.00 88.31 110 GLY A CA 1
ATOM 864 C C . GLY A 1 110 ? 19.836 -11.123 -23.563 1.00 88.31 110 GLY A C 1
ATOM 865 O O . GLY A 1 110 ? 19.157 -10.089 -23.588 1.00 88.31 110 GLY A O 1
ATOM 866 N N . PRO A 1 111 ? 20.178 -11.756 -24.703 1.00 89.12 111 PRO A N 1
ATOM 867 C CA . PRO A 1 111 ? 19.661 -11.370 -26.014 1.00 89.12 111 PRO A CA 1
ATOM 868 C C . PRO A 1 111 ? 18.134 -11.446 -26.113 1.00 89.12 111 PRO A C 1
ATOM 870 O O . PRO A 1 111 ? 17.508 -10.453 -26.493 1.00 89.12 111 PRO A O 1
ATOM 873 N N . LYS A 1 112 ? 17.517 -12.567 -25.713 1.00 90.44 112 LYS A N 1
ATOM 874 C CA . LYS A 1 112 ? 16.060 -12.731 -25.784 1.00 90.44 112 LYS A CA 1
ATOM 875 C C . LYS A 1 112 ? 15.327 -11.761 -24.866 1.00 90.44 112 LYS A C 1
ATOM 877 O O . LYS A 1 112 ? 14.300 -11.205 -25.248 1.00 90.44 112 LYS A O 1
ATOM 882 N N . LEU A 1 113 ? 15.871 -11.507 -23.680 1.00 90.69 113 LEU A N 1
ATOM 883 C CA . LEU A 1 113 ? 15.344 -10.520 -22.750 1.00 90.69 113 LEU A CA 1
ATOM 884 C C . LEU A 1 113 ? 15.345 -9.124 -23.379 1.00 90.69 113 LEU A C 1
ATOM 886 O O . LEU A 1 113 ? 14.344 -8.422 -23.294 1.00 90.69 113 LEU A O 1
ATOM 890 N N . ASN A 1 114 ? 16.424 -8.732 -24.062 1.00 87.12 114 ASN A N 1
ATOM 891 C CA . ASN A 1 114 ? 16.465 -7.460 -24.788 1.00 87.12 114 ASN A CA 1
ATOM 892 C C . ASN A 1 114 ? 15.409 -7.384 -25.900 1.00 87.12 114 ASN A C 1
ATOM 894 O O . ASN A 1 114 ? 14.808 -6.327 -26.079 1.00 87.12 114 ASN A O 1
ATOM 898 N N . GLU A 1 115 ? 15.176 -8.467 -26.646 1.00 86.19 115 GLU A N 1
ATOM 899 C CA . GLU A 1 115 ? 14.104 -8.507 -27.652 1.00 86.19 115 GLU A CA 1
ATOM 900 C C . GLU A 1 115 ? 12.728 -8.306 -27.019 1.00 86.19 115 GLU A C 1
ATOM 902 O O . GLU A 1 115 ? 11.943 -7.498 -27.509 1.00 86.19 115 GLU A O 1
ATOM 907 N N . LEU A 1 116 ? 12.447 -9.008 -25.917 1.00 86.31 116 LEU A N 1
ATOM 908 C CA . LEU A 1 116 ? 11.177 -8.903 -25.201 1.00 86.31 116 LEU A CA 1
ATOM 909 C C . LEU A 1 116 ? 10.971 -7.509 -24.610 1.00 86.31 116 LEU A C 1
ATOM 911 O O . LEU A 1 116 ? 9.880 -6.963 -24.716 1.00 86.31 116 LEU A O 1
ATOM 915 N N . LEU A 1 117 ? 12.019 -6.914 -24.039 1.00 86.12 117 LEU A N 1
ATOM 916 C CA . LEU A 1 117 ? 11.978 -5.549 -23.519 1.00 86.12 117 LEU A CA 1
ATOM 917 C C . LEU A 1 117 ? 11.674 -4.548 -24.636 1.00 86.12 117 LEU A C 1
ATOM 919 O O . LEU A 1 117 ? 1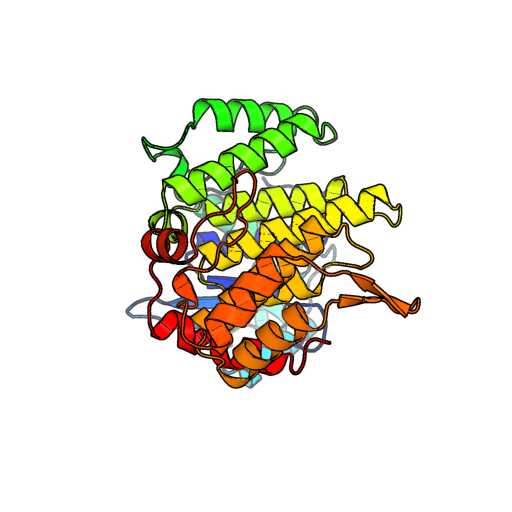0.793 -3.714 -24.469 1.00 86.12 117 LEU A O 1
ATOM 923 N N . ARG A 1 118 ? 12.314 -4.673 -25.804 1.00 81.31 118 ARG A N 1
ATOM 924 C CA . ARG A 1 118 ? 12.002 -3.823 -26.966 1.00 81.31 118 ARG A CA 1
ATOM 925 C C . ARG A 1 118 ? 10.579 -4.023 -27.470 1.00 81.31 118 ARG A C 1
ATOM 927 O O . ARG A 1 118 ? 9.894 -3.046 -27.738 1.00 81.31 118 ARG A O 1
ATOM 934 N N . ALA A 1 119 ? 10.133 -5.273 -27.589 1.00 73.50 119 ALA A N 1
ATOM 935 C CA . ALA A 1 119 ? 8.771 -5.591 -28.015 1.00 73.50 119 ALA A CA 1
ATOM 936 C C . ALA A 1 119 ? 7.718 -5.055 -27.030 1.00 73.50 119 ALA A C 1
ATOM 938 O O . ALA A 1 119 ? 6.624 -4.689 -27.439 1.00 73.50 119 ALA A O 1
ATOM 939 N N . ALA A 1 120 ? 8.067 -4.975 -25.746 1.00 73.75 120 ALA A N 1
ATOM 940 C CA . ALA A 1 120 ? 7.265 -4.368 -24.691 1.00 73.75 120 ALA A CA 1
ATOM 941 C C . ALA A 1 120 ? 7.449 -2.837 -24.577 1.00 73.75 120 ALA A C 1
ATOM 943 O O . ALA A 1 120 ? 6.965 -2.244 -23.611 1.00 73.75 120 ALA A O 1
ATOM 944 N N . GLU A 1 121 ? 8.154 -2.206 -25.525 1.00 79.88 121 GLU A N 1
ATOM 945 C CA . GLU A 1 121 ? 8.478 -0.770 -25.559 1.00 79.88 121 GLU A CA 1
ATOM 946 C C . GLU A 1 121 ? 9.245 -0.267 -24.318 1.00 79.88 121 GLU A C 1
ATOM 948 O O . GLU A 1 121 ? 9.131 0.884 -23.898 1.00 79.88 121 GLU A O 1
ATOM 953 N N . MET A 1 122 ? 10.054 -1.134 -23.709 1.00 66.69 122 MET A N 1
ATOM 954 C CA . MET A 1 122 ? 10.916 -0.832 -22.565 1.00 66.69 122 MET A CA 1
ATOM 955 C C . MET A 1 122 ? 12.331 -0.464 -23.052 1.00 66.69 122 MET A C 1
ATOM 957 O O . MET A 1 122 ? 13.250 -1.282 -22.984 1.00 66.69 122 MET A O 1
ATOM 961 N N . ASP A 1 123 ? 12.510 0.760 -23.568 1.00 50.91 123 ASP A N 1
ATOM 962 C CA . ASP A 1 123 ? 13.798 1.268 -24.078 1.00 50.91 123 ASP A CA 1
ATOM 963 C C . ASP A 1 123 ? 14.581 2.169 -23.090 1.00 50.91 123 ASP A C 1
ATOM 965 O O . ASP A 1 123 ? 14.069 2.685 -22.097 1.00 50.91 123 ASP A O 1
ATOM 969 N N . ASN A 1 124 ? 15.880 2.332 -23.379 1.00 41.62 124 ASN A N 1
ATOM 970 C CA . ASN A 1 124 ? 16.979 2.767 -22.492 1.00 41.62 124 ASN A CA 1
ATOM 971 C C . ASN A 1 124 ? 16.940 4.220 -21.958 1.00 41.62 124 ASN A C 1
ATOM 973 O O . ASN A 1 124 ? 17.945 4.709 -21.448 1.00 41.62 124 ASN A O 1
ATOM 977 N N . THR A 1 125 ? 15.817 4.921 -22.073 1.00 35.66 125 THR A N 1
ATOM 978 C CA . THR A 1 125 ? 15.588 6.247 -21.470 1.00 35.66 125 THR A CA 1
ATOM 979 C C . THR A 1 125 ? 14.808 6.177 -20.155 1.00 35.66 125 THR A C 1
ATOM 981 O O . THR A 1 125 ? 14.475 7.218 -19.606 1.00 35.66 125 THR A O 1
ATOM 984 N N . ALA A 1 126 ? 14.541 4.973 -19.634 1.00 38.38 126 ALA A N 1
ATOM 985 C CA . ALA A 1 126 ? 13.616 4.769 -18.515 1.00 38.38 126 ALA A CA 1
ATOM 986 C C . ALA A 1 126 ? 14.224 4.115 -17.254 1.00 38.38 126 ALA A C 1
ATOM 988 O O . ALA A 1 126 ? 13.480 3.741 -16.350 1.00 38.38 126 ALA A O 1
ATOM 989 N N . PHE A 1 127 ? 15.553 3.953 -17.166 1.00 38.06 127 PHE A N 1
ATOM 990 C CA . PHE A 1 127 ? 16.203 3.411 -15.953 1.00 38.06 127 PHE A CA 1
ATOM 991 C C . PHE A 1 127 ? 16.954 4.447 -15.105 1.00 38.06 127 PHE A C 1
ATOM 993 O O . PHE A 1 127 ? 17.293 4.156 -13.961 1.00 38.06 127 PHE A O 1
ATOM 1000 N N . SER A 1 128 ? 17.124 5.679 -15.598 1.00 33.75 128 SER A N 1
ATOM 1001 C CA . SER A 1 128 ? 17.374 6.847 -14.747 1.00 33.75 128 SER A CA 1
ATOM 1002 C C . SER A 1 128 ? 16.195 7.804 -14.877 1.00 33.75 128 SER A C 1
ATOM 1004 O O . SER A 1 128 ? 16.154 8.617 -15.795 1.00 33.75 128 SER A O 1
ATOM 1006 N N . GLY A 1 129 ? 15.234 7.693 -13.966 1.00 37.53 129 GLY A N 1
ATOM 1007 C CA . GLY A 1 129 ? 14.138 8.648 -13.895 1.00 37.53 129 GLY A CA 1
ATOM 1008 C C . GLY A 1 129 ? 13.065 8.474 -14.969 1.00 37.53 129 GLY A C 1
ATOM 1009 O O . GLY A 1 129 ? 13.327 8.137 -16.114 1.00 37.53 129 GLY A O 1
ATOM 1010 N N . VAL A 1 130 ? 11.829 8.733 -14.562 1.00 34.16 130 VAL A N 1
ATOM 1011 C CA . VAL A 1 130 ? 10.608 8.729 -15.383 1.00 34.16 130 VAL A CA 1
ATOM 1012 C C . VAL A 1 130 ? 10.197 7.383 -15.994 1.00 34.16 130 VAL A C 1
ATOM 1014 O O . VAL A 1 130 ? 10.723 6.876 -16.981 1.00 34.16 130 VAL A O 1
ATOM 1017 N N . ILE A 1 131 ? 9.105 6.872 -15.433 1.00 37.59 131 ILE A N 1
ATOM 1018 C CA . ILE A 1 131 ? 8.180 5.935 -16.060 1.00 37.59 131 ILE A CA 1
ATOM 1019 C C . ILE A 1 131 ? 7.702 6.552 -17.376 1.00 37.59 131 ILE A C 1
ATOM 1021 O O . ILE A 1 131 ? 6.798 7.383 -17.391 1.00 37.59 131 ILE A O 1
ATOM 1025 N N . ASN A 1 132 ? 8.305 6.143 -18.485 1.00 31.58 132 ASN A N 1
ATOM 1026 C CA . ASN A 1 132 ? 7.720 6.334 -19.801 1.00 31.58 132 ASN A CA 1
ATOM 1027 C C . ASN A 1 132 ? 7.004 5.046 -20.165 1.00 31.58 132 ASN A C 1
ATOM 1029 O O . ASN A 1 132 ? 7.609 4.060 -20.575 1.00 31.58 132 ASN A O 1
ATOM 1033 N N . ASN A 1 133 ? 5.695 5.052 -19.953 1.00 35.28 133 ASN A N 1
ATOM 1034 C CA . ASN A 1 133 ? 4.831 4.033 -20.500 1.00 35.28 133 ASN A CA 1
ATOM 1035 C C . ASN A 1 133 ? 3.518 4.693 -20.902 1.00 35.28 133 ASN A C 1
ATOM 1037 O O . ASN A 1 133 ? 2.594 4.840 -20.102 1.00 35.28 133 ASN A O 1
ATOM 1041 N N . THR A 1 134 ? 3.452 5.111 -22.159 1.00 33.66 134 THR A N 1
ATOM 1042 C CA . THR A 1 134 ? 2.281 5.738 -22.781 1.00 33.66 134 THR A CA 1
ATOM 1043 C C . THR A 1 134 ? 1.047 4.821 -22.795 1.00 33.66 134 THR A C 1
ATOM 1045 O O . THR A 1 134 ? -0.027 5.261 -23.183 1.00 33.66 134 THR A O 1
ATOM 1048 N N . GLU A 1 135 ? 1.160 3.592 -22.276 1.00 37.38 135 GLU A N 1
ATOM 1049 C CA . GLU A 1 135 ? 0.054 2.648 -22.086 1.00 37.38 135 GLU A CA 1
ATOM 1050 C C . GLU A 1 135 ? -0.179 2.215 -20.621 1.00 37.38 135 GLU A C 1
ATOM 1052 O O . GLU A 1 135 ? -1.014 1.353 -20.367 1.00 37.38 135 GLU A O 1
ATOM 1057 N N . ARG A 1 136 ? 0.538 2.774 -19.629 1.00 41.34 136 ARG A N 1
ATOM 1058 C CA . ARG A 1 136 ? 0.329 2.432 -18.195 1.00 41.34 136 ARG A CA 1
ATOM 1059 C C . ARG A 1 136 ? 0.153 3.598 -17.254 1.00 41.34 136 ARG A C 1
ATOM 1061 O O . ARG A 1 136 ? -0.158 3.402 -16.086 1.00 41.34 136 ARG A O 1
ATOM 1068 N N . VAL A 1 137 ? 0.328 4.805 -17.758 1.00 52.41 137 VAL A N 1
ATOM 1069 C CA . VAL A 1 137 ? 0.073 6.007 -16.986 1.00 52.41 137 VAL A CA 1
ATOM 1070 C C . VAL A 1 137 ? -1.213 6.638 -17.507 1.00 52.41 137 VAL A C 1
ATOM 1072 O O . VAL A 1 137 ? -1.227 7.782 -17.949 1.00 52.41 137 VAL A O 1
ATOM 1075 N N . GLY A 1 138 ? -2.304 5.861 -17.502 1.00 56.81 138 GLY A N 1
ATOM 1076 C CA . GLY A 1 138 ? -3.618 6.326 -17.960 1.00 56.81 138 GLY A CA 1
ATOM 1077 C C . GLY A 1 138 ? -4.052 7.594 -17.223 1.00 56.81 138 GLY A C 1
ATOM 1078 O O . GLY A 1 138 ? -4.687 8.473 -17.801 1.00 56.81 138 GLY A O 1
ATOM 1079 N N . PHE A 1 139 ? -3.609 7.763 -15.975 1.00 75.25 139 PHE A N 1
ATOM 1080 C CA . PHE A 1 139 ? -3.834 8.996 -15.233 1.00 75.25 139 PHE A CA 1
ATOM 1081 C C . PHE A 1 139 ? -3.143 10.231 -15.830 1.00 75.25 139 PHE A C 1
ATOM 1083 O O . PHE A 1 139 ? -3.687 11.313 -15.666 1.00 75.25 139 PHE A O 1
ATOM 1090 N N . LEU A 1 140 ? -2.014 10.124 -16.549 1.00 71.19 140 LEU A N 1
ATOM 1091 C CA . LEU A 1 140 ? -1.401 11.284 -17.227 1.00 71.19 140 LEU A CA 1
ATOM 1092 C C . LEU A 1 140 ? -2.245 11.787 -18.398 1.00 71.19 140 LEU A C 1
ATOM 1094 O O . LEU A 1 140 ? -2.127 12.950 -18.774 1.00 71.19 140 LEU A O 1
ATOM 1098 N N . GLN A 1 141 ? -3.085 10.919 -18.964 1.00 67.06 141 GLN A N 1
ATOM 1099 C CA . GLN A 1 141 ? -4.052 11.276 -20.000 1.00 67.06 141 GLN A CA 1
ATOM 1100 C C . GLN A 1 141 ? -5.374 11.777 -19.402 1.00 67.06 141 GLN A C 1
ATOM 1102 O O . GLN A 1 141 ? -6.219 12.296 -20.128 1.00 67.06 141 GLN A O 1
ATOM 1107 N N . SER A 1 142 ? -5.570 11.634 -18.085 1.00 69.50 142 SER A N 1
ATOM 1108 C CA . SER A 1 142 ? -6.775 12.112 -17.416 1.00 69.50 142 SER A CA 1
ATOM 1109 C C . SER A 1 142 ? -6.809 13.642 -17.420 1.00 69.50 142 SER A C 1
ATOM 1111 O O . SER A 1 142 ? -5.902 14.263 -16.862 1.00 69.50 142 SER A O 1
ATOM 1113 N N . PRO A 1 143 ? -7.882 14.276 -17.929 1.00 70.50 143 PRO A N 1
ATOM 1114 C CA . PRO A 1 143 ? -8.052 15.730 -17.854 1.00 70.50 143 PRO A CA 1
ATOM 1115 C C . PRO A 1 143 ? -8.088 16.268 -16.415 1.00 70.50 143 PRO A C 1
ATOM 1117 O O . PRO A 1 143 ? -7.912 17.460 -16.189 1.00 70.50 143 PRO A O 1
ATOM 1120 N N . MET A 1 144 ? -8.344 15.397 -15.433 1.00 68.56 144 MET A N 1
ATOM 1121 C CA . MET A 1 144 ? -8.383 15.749 -14.011 1.00 68.56 144 MET A CA 1
ATOM 1122 C C . MET A 1 144 ? -6.995 15.754 -13.348 1.00 68.56 144 MET A C 1
ATOM 1124 O O . MET A 1 144 ? -6.868 16.164 -12.186 1.00 68.56 144 MET A O 1
ATOM 1128 N N . PHE A 1 145 ? -5.960 15.294 -14.057 1.00 80.44 145 PHE A N 1
ATOM 1129 C CA . PHE A 1 145 ? -4.605 15.164 -13.542 1.00 80.44 145 PHE A CA 1
ATOM 1130 C C . PHE A 1 145 ? -3.670 16.236 -14.112 1.00 80.44 145 PHE A C 1
ATOM 1132 O O . PHE A 1 145 ? -3.617 16.477 -15.313 1.00 80.44 145 PHE A O 1
ATOM 1139 N N . ASP A 1 146 ? -2.889 16.857 -13.230 1.00 82.88 146 ASP A N 1
ATOM 1140 C CA . ASP A 1 146 ? -1.920 17.892 -13.593 1.00 82.88 146 ASP A CA 1
ATOM 1141 C C . ASP A 1 146 ? -0.610 17.244 -14.078 1.00 82.88 146 ASP A C 1
ATOM 1143 O O . ASP A 1 146 ? 0.349 17.043 -13.321 1.00 82.88 146 ASP A O 1
ATOM 1147 N N . SER A 1 147 ? -0.609 16.842 -15.351 1.00 80.19 147 SER A N 1
ATOM 1148 C CA . SER A 1 147 ? 0.514 16.154 -15.994 1.00 80.19 147 SER A CA 1
ATOM 1149 C C . SER A 1 147 ? 1.750 17.049 -16.129 1.00 80.19 147 SER A C 1
ATOM 1151 O O . SER A 1 147 ? 2.870 16.566 -15.952 1.00 80.19 147 SER A O 1
ATOM 1153 N N . GLU A 1 148 ? 1.574 18.355 -16.348 1.00 80.94 148 GLU A N 1
ATOM 1154 C CA . GLU A 1 148 ? 2.675 19.322 -16.417 1.00 80.94 148 GLU A CA 1
ATOM 1155 C C . GLU A 1 148 ? 3.405 19.438 -15.075 1.00 80.94 148 GLU A C 1
ATOM 1157 O O . GLU A 1 148 ? 4.637 19.335 -15.016 1.00 80.94 148 GLU A O 1
ATOM 1162 N N . LYS A 1 149 ? 2.660 19.592 -13.972 1.00 87.19 149 LYS A N 1
ATOM 1163 C CA . LYS A 1 149 ? 3.240 19.651 -12.626 1.00 87.19 149 LYS A CA 1
ATOM 1164 C C . LYS A 1 149 ? 3.902 18.337 -12.237 1.00 87.19 149 LYS A C 1
ATOM 1166 O O . LYS A 1 149 ? 4.985 18.363 -11.648 1.00 87.19 149 LYS A O 1
ATOM 1171 N N . TYR A 1 150 ? 3.302 17.200 -12.591 1.00 86.88 150 TYR A N 1
ATOM 1172 C CA . TYR A 1 150 ? 3.931 15.891 -12.412 1.00 86.88 150 TYR A CA 1
ATOM 1173 C C . TYR A 1 150 ? 5.280 15.820 -13.135 1.00 86.88 150 TYR A C 1
ATOM 1175 O O . TYR A 1 150 ? 6.291 15.518 -12.503 1.00 86.88 150 TYR A O 1
ATOM 1183 N N . GLN A 1 151 ? 5.329 16.164 -14.426 1.00 83.25 151 GLN A N 1
ATOM 1184 C CA . GLN A 1 151 ? 6.561 16.124 -15.221 1.00 83.25 151 GLN A CA 1
ATOM 1185 C C . GLN A 1 151 ? 7.621 17.102 -14.703 1.00 83.25 151 GLN A C 1
ATOM 1187 O O . GLN A 1 151 ? 8.817 16.813 -14.749 1.00 83.25 151 GLN A O 1
ATOM 1192 N N . LEU A 1 152 ? 7.211 18.272 -14.207 1.00 83.94 152 LEU A N 1
ATOM 1193 C CA . LEU A 1 152 ? 8.122 19.225 -13.579 1.00 83.94 152 LEU A CA 1
ATOM 1194 C C . LEU A 1 152 ? 8.754 18.645 -12.308 1.00 83.94 152 LEU A C 1
ATOM 1196 O O . LEU A 1 152 ? 9.968 18.748 -12.128 1.00 83.94 152 LEU A O 1
ATOM 1200 N N . LEU A 1 153 ? 7.947 18.046 -11.430 1.00 83.56 153 LEU A N 1
ATOM 1201 C CA . LEU A 1 153 ? 8.428 17.434 -10.193 1.00 83.56 153 LEU A CA 1
ATOM 1202 C C . LEU A 1 153 ? 9.295 16.207 -10.476 1.00 83.56 153 LEU A C 1
ATOM 1204 O O . LEU A 1 153 ? 10.373 16.103 -9.901 1.00 83.56 153 LEU A O 1
ATOM 1208 N N . ALA A 1 154 ? 8.877 15.337 -11.398 1.00 78.94 154 ALA A N 1
ATOM 1209 C CA . ALA A 1 154 ? 9.644 14.168 -11.818 1.00 78.94 154 ALA A CA 1
ATOM 1210 C C . ALA A 1 154 ? 11.039 14.571 -12.320 1.00 78.94 154 ALA A C 1
ATOM 1212 O O . ALA A 1 154 ? 12.030 14.126 -11.752 1.00 78.94 154 ALA A O 1
ATOM 1213 N N . ARG A 1 155 ? 11.129 15.532 -13.254 1.00 79.25 155 ARG A N 1
ATOM 1214 C CA . ARG A 1 155 ? 12.423 16.040 -13.750 1.00 79.25 155 ARG A CA 1
ATOM 1215 C C . ARG A 1 155 ? 13.322 16.592 -12.643 1.00 79.25 155 ARG A C 1
ATOM 1217 O O . ARG A 1 155 ? 14.535 16.412 -12.694 1.00 79.25 155 ARG A O 1
ATOM 1224 N N . ARG A 1 156 ? 12.749 17.270 -11.640 1.00 79.62 156 ARG A N 1
ATOM 1225 C CA . ARG A 1 156 ? 13.516 17.764 -10.482 1.00 79.62 156 ARG A CA 1
ATOM 1226 C C . ARG A 1 156 ? 14.068 16.616 -9.640 1.00 79.62 156 ARG A C 1
ATOM 1228 O O . ARG A 1 156 ? 15.226 16.676 -9.240 1.00 79.62 156 ARG A O 1
ATOM 1235 N N . ILE A 1 157 ? 13.266 15.580 -9.403 1.00 82.38 157 ILE A N 1
ATOM 1236 C CA . ILE A 1 157 ? 13.691 14.379 -8.672 1.00 82.38 157 ILE A CA 1
ATOM 1237 C C . ILE A 1 157 ? 14.810 13.663 -9.428 1.00 82.38 157 ILE A C 1
ATOM 1239 O O . ILE A 1 157 ? 15.788 13.258 -8.815 1.00 82.38 157 ILE A O 1
ATOM 1243 N N . ASP A 1 158 ? 14.705 13.558 -10.751 1.00 79.19 158 ASP A N 1
ATOM 1244 C CA . ASP A 1 158 ? 15.731 12.898 -11.562 1.00 79.19 158 ASP A CA 1
ATOM 1245 C C . ASP A 1 158 ? 17.049 13.685 -11.568 1.00 79.19 158 ASP A C 1
ATOM 1247 O O . ASP A 1 158 ? 18.126 13.092 -11.588 1.00 79.19 158 ASP A O 1
ATOM 1251 N N . SER A 1 159 ? 16.973 15.021 -11.505 1.00 82.06 159 SER A N 1
ATOM 1252 C CA . SER A 1 159 ? 18.158 15.881 -11.425 1.00 82.06 159 SER A CA 1
ATOM 1253 C C . SER A 1 159 ? 18.878 15.815 -10.073 1.00 82.06 159 SER A C 1
ATOM 1255 O O . SER A 1 159 ? 20.103 15.908 -10.035 1.00 82.06 159 SER A O 1
ATOM 1257 N N . ASP A 1 160 ? 18.138 15.640 -8.974 1.00 83.44 160 ASP A N 1
ATOM 1258 C CA . ASP A 1 160 ? 18.696 15.455 -7.633 1.00 83.44 160 ASP A CA 1
ATOM 1259 C C . ASP A 1 160 ? 17.807 14.518 -6.790 1.00 83.44 160 ASP A C 1
ATOM 1261 O O . ASP A 1 160 ? 16.916 14.972 -6.059 1.00 83.44 160 ASP A O 1
ATOM 1265 N N . PRO A 1 161 ? 18.071 13.198 -6.832 1.00 78.56 161 PRO A N 1
ATOM 1266 C CA . PRO A 1 161 ? 17.283 12.205 -6.101 1.00 78.56 161 PRO A CA 1
ATOM 1267 C C . PRO A 1 161 ? 17.399 12.315 -4.576 1.00 78.56 161 PRO A C 1
ATOM 1269 O O . PRO A 1 161 ? 16.635 11.676 -3.851 1.00 78.56 161 PRO A O 1
ATOM 1272 N N . LYS A 1 162 ? 18.365 13.092 -4.065 1.00 84.62 162 LYS A N 1
ATOM 1273 C CA . LYS A 1 162 ? 18.554 13.315 -2.625 1.00 84.62 162 LYS A CA 1
ATOM 1274 C C . LYS A 1 162 ? 17.775 14.526 -2.122 1.00 84.62 162 LYS A C 1
ATOM 1276 O O . LYS A 1 162 ? 17.701 14.729 -0.909 1.00 84.62 162 LYS A O 1
ATOM 1281 N N . MET A 1 163 ? 17.165 15.308 -3.013 1.00 88.19 163 MET A N 1
ATOM 1282 C CA . MET A 1 163 ? 16.315 16.417 -2.614 1.00 88.19 163 MET A CA 1
ATOM 1283 C C . MET A 1 163 ? 14.940 15.899 -2.169 1.00 88.19 163 MET A C 1
ATOM 1285 O O . MET A 1 163 ? 14.117 15.445 -2.960 1.00 88.19 163 MET A O 1
ATOM 1289 N N . GLU A 1 164 ? 14.674 15.999 -0.869 1.00 92.56 164 GLU A N 1
ATOM 1290 C CA . GLU A 1 164 ? 13.463 15.450 -0.245 1.00 92.56 164 GLU A CA 1
ATOM 1291 C C . GLU A 1 164 ? 12.186 16.218 -0.637 1.00 92.56 164 GLU A C 1
ATOM 1293 O O . GLU A 1 164 ? 11.118 15.636 -0.826 1.00 92.56 164 GLU A O 1
ATOM 1298 N N . GLN A 1 165 ? 12.289 17.542 -0.791 1.00 94.38 165 GLN A N 1
ATOM 1299 C CA . GLN A 1 165 ? 11.135 18.420 -1.008 1.00 94.38 165 GLN A CA 1
ATOM 1300 C C . GLN A 1 165 ? 10.369 18.123 -2.318 1.00 94.38 165 GLN A C 1
ATOM 1302 O O . GLN A 1 165 ? 9.143 18.008 -2.246 1.00 94.38 165 GLN A O 1
ATOM 1307 N N . PRO A 1 166 ? 11.010 17.964 -3.497 1.00 92.38 166 PRO A N 1
ATOM 1308 C CA . PRO A 1 166 ? 10.315 17.569 -4.724 1.00 92.38 166 PRO A CA 1
ATOM 1309 C C . PRO A 1 166 ? 9.601 16.219 -4.612 1.00 92.38 166 PRO A C 1
ATOM 1311 O O . PRO A 1 166 ? 8.496 16.074 -5.130 1.00 92.38 166 PRO A O 1
ATOM 1314 N N . ILE A 1 167 ? 10.194 15.256 -3.900 1.00 92.31 167 ILE A N 1
ATOM 1315 C CA . ILE A 1 167 ? 9.618 13.918 -3.714 1.00 92.31 167 ILE A CA 1
ATOM 1316 C C . ILE A 1 167 ? 8.364 14.003 -2.844 1.00 92.31 167 ILE A C 1
ATOM 1318 O O . ILE A 1 167 ? 7.318 13.477 -3.223 1.00 92.31 167 ILE A O 1
ATOM 1322 N N . ASN A 1 168 ? 8.429 14.741 -1.733 1.00 94.62 168 ASN A N 1
ATOM 1323 C CA . ASN A 1 168 ? 7.265 15.006 -0.887 1.00 94.62 168 ASN A CA 1
ATOM 1324 C C . ASN A 1 168 ? 6.153 15.732 -1.658 1.00 94.62 168 ASN A C 1
ATOM 1326 O O . ASN A 1 168 ? 4.987 15.354 -1.564 1.00 94.62 168 ASN A O 1
ATOM 1330 N N . ALA A 1 169 ? 6.501 16.743 -2.458 1.00 94.94 169 ALA A N 1
ATOM 1331 C CA . ALA A 1 169 ? 5.532 17.462 -3.281 1.00 94.94 169 ALA A CA 1
ATOM 1332 C C . ALA A 1 169 ? 4.856 16.547 -4.317 1.00 94.94 169 ALA A C 1
ATOM 1334 O O . ALA A 1 169 ? 3.648 16.659 -4.528 1.00 94.94 169 ALA A O 1
ATOM 1335 N N . LEU A 1 170 ? 5.610 15.626 -4.926 1.00 93.62 170 LEU A N 1
ATOM 1336 C CA . LEU A 1 170 ? 5.077 14.660 -5.883 1.00 93.62 170 LEU A CA 1
ATOM 1337 C C . LEU A 1 170 ? 4.153 13.642 -5.210 1.00 93.62 170 LEU A C 1
ATOM 1339 O O . LEU A 1 170 ? 3.038 13.436 -5.679 1.00 93.62 170 LEU A O 1
ATOM 1343 N N . ILE A 1 171 ? 4.576 13.048 -4.092 1.00 95.44 171 ILE A N 1
ATOM 1344 C CA . ILE A 1 171 ? 3.749 12.107 -3.321 1.00 95.44 171 ILE A CA 1
ATOM 1345 C C . ILE A 1 171 ? 2.436 12.776 -2.896 1.00 95.44 171 ILE A C 1
ATOM 1347 O O . ILE A 1 171 ? 1.366 12.185 -3.035 1.00 95.44 171 ILE A O 1
ATOM 1351 N N . ASN A 1 172 ? 2.495 14.030 -2.442 1.00 94.75 172 ASN A N 1
ATOM 1352 C CA . ASN A 1 172 ? 1.307 14.777 -2.037 1.00 94.75 172 ASN A CA 1
ATOM 1353 C C . ASN A 1 172 ? 0.348 15.029 -3.205 1.00 94.75 172 ASN A C 1
ATOM 1355 O O . ASN A 1 172 ? -0.845 14.770 -3.053 1.00 94.75 172 ASN A O 1
ATOM 1359 N N . LEU A 1 173 ? 0.869 15.466 -4.359 1.00 93.81 173 LEU A N 1
ATOM 1360 C CA . LEU A 1 173 ? 0.085 15.646 -5.584 1.00 93.81 173 LEU A CA 1
ATOM 1361 C C . LEU A 1 173 ? -0.631 14.348 -5.977 1.00 93.81 173 LEU A C 1
ATOM 1363 O O . LEU A 1 173 ? -1.824 14.355 -6.268 1.00 93.81 173 LEU A O 1
ATOM 1367 N N . LEU A 1 174 ? 0.095 13.231 -5.971 1.00 94.06 174 LEU A N 1
ATOM 1368 C CA . LEU A 1 174 ? -0.441 11.936 -6.372 1.00 94.06 174 LEU A CA 1
ATOM 1369 C C . LEU A 1 174 ? -1.547 11.462 -5.416 1.00 94.06 174 LEU A C 1
ATOM 1371 O O . LEU A 1 174 ? -2.648 11.156 -5.868 1.00 94.06 174 LEU A O 1
ATOM 1375 N N . MET A 1 175 ? -1.312 11.488 -4.098 1.00 94.94 175 MET A N 1
ATOM 1376 C CA . MET A 1 175 ? -2.311 11.071 -3.098 1.00 94.94 175 MET A CA 1
ATOM 1377 C C . MET A 1 175 ? -3.574 11.942 -3.115 1.00 94.94 175 MET A C 1
ATOM 1379 O O . MET A 1 175 ? -4.683 11.430 -2.925 1.00 94.94 175 MET A O 1
ATOM 1383 N N . GLU A 1 176 ? -3.420 13.250 -3.342 1.00 92.94 176 GLU A N 1
ATOM 1384 C CA . GLU A 1 176 ? -4.541 14.175 -3.513 1.00 92.94 176 GLU A CA 1
ATOM 1385 C C . GLU A 1 176 ? -5.394 13.766 -4.718 1.00 92.94 176 GLU A C 1
ATOM 1387 O O . GLU A 1 176 ? -6.615 13.634 -4.590 1.00 92.94 176 GLU A O 1
ATOM 1392 N N . LYS A 1 177 ? -4.742 13.478 -5.851 1.00 92.25 177 LYS A N 1
ATOM 1393 C CA . LYS A 1 177 ? -5.406 13.081 -7.095 1.00 92.25 177 LYS A CA 1
ATOM 1394 C C . LYS A 1 177 ? -6.045 11.698 -7.029 1.00 92.25 177 LYS A C 1
ATOM 1396 O O . LYS A 1 177 ? -7.125 11.533 -7.590 1.00 92.25 177 LYS A O 1
ATOM 1401 N N . VAL A 1 178 ? -5.468 10.746 -6.289 1.00 93.06 178 VAL A N 1
ATOM 1402 C CA . VAL A 1 178 ? -6.112 9.447 -6.006 1.00 93.06 178 VAL A CA 1
ATOM 1403 C C . VAL A 1 178 ? -7.491 9.666 -5.386 1.00 93.06 178 VAL A C 1
ATOM 1405 O O . VAL A 1 178 ? -8.474 9.076 -5.827 1.00 93.06 178 VAL A O 1
ATOM 1408 N N . PHE A 1 179 ? -7.591 10.557 -4.398 1.00 92.12 179 PHE A N 1
ATOM 1409 C CA . PHE A 1 179 ? -8.866 10.841 -3.743 1.00 92.12 179 PHE A CA 1
ATOM 1410 C C . PHE A 1 179 ? -9.845 11.604 -4.642 1.00 92.12 179 PHE A C 1
ATOM 1412 O O . PHE A 1 179 ? -11.051 11.348 -4.616 1.00 92.12 179 PHE A O 1
ATOM 1419 N N . GLU A 1 180 ? -9.358 12.564 -5.427 1.00 89.56 180 GLU A N 1
ATOM 1420 C CA . GLU A 1 180 ? -10.207 13.321 -6.351 1.00 89.56 180 GLU A CA 1
ATOM 1421 C C . GLU A 1 180 ? -10.839 12.415 -7.405 1.00 89.56 180 GLU A C 1
ATOM 1423 O O . GLU A 1 180 ? -12.064 12.433 -7.540 1.00 89.56 180 GLU A O 1
ATOM 1428 N N . ILE A 1 181 ? -10.021 11.579 -8.050 1.00 87.62 181 ILE A N 1
ATOM 1429 C CA . ILE A 1 181 ? -10.434 10.639 -9.097 1.00 87.62 181 ILE A CA 1
ATOM 1430 C C . ILE A 1 181 ? -11.300 9.504 -8.521 1.00 87.62 181 ILE A C 1
ATOM 1432 O O . ILE A 1 181 ? -12.263 9.084 -9.155 1.00 87.62 181 ILE A O 1
ATOM 1436 N N . GLY A 1 182 ? -11.025 9.037 -7.299 1.00 88.38 182 GLY A N 1
ATOM 1437 C CA . GLY A 1 182 ? -11.826 7.997 -6.647 1.00 88.38 182 GLY A CA 1
ATOM 1438 C C . GLY A 1 182 ? -11.592 6.610 -7.250 1.00 88.38 182 GLY A C 1
ATOM 1439 O O . GLY A 1 182 ? -10.456 6.243 -7.538 1.00 88.38 182 GLY A O 1
ATOM 1440 N N . ALA A 1 183 ? -12.653 5.814 -7.412 1.00 83.12 183 ALA A N 1
ATOM 1441 C CA . ALA A 1 183 ? -12.558 4.412 -7.836 1.00 83.12 183 ALA A CA 1
ATOM 1442 C C . ALA A 1 183 ? -11.786 4.192 -9.154 1.00 83.12 183 ALA A C 1
ATOM 1444 O O . ALA A 1 183 ? -11.078 3.193 -9.265 1.00 83.12 183 ALA A O 1
ATOM 1445 N N . ASP A 1 184 ? -11.843 5.135 -10.100 1.00 79.62 184 ASP A N 1
ATOM 1446 C CA . ASP A 1 184 ? -11.131 5.042 -11.386 1.00 79.62 184 ASP A CA 1
ATOM 1447 C C . ASP A 1 184 ? -9.598 5.072 -11.221 1.00 79.62 184 ASP A C 1
ATOM 1449 O O . ASP A 1 184 ? -8.853 4.623 -12.095 1.00 79.62 184 ASP A O 1
ATOM 1453 N N . ALA A 1 185 ? -9.098 5.550 -10.073 1.00 85.44 185 ALA A N 1
ATOM 1454 C CA . ALA A 1 185 ? -7.672 5.542 -9.754 1.00 85.44 185 ALA A CA 1
ATOM 1455 C C . ALA A 1 185 ? -7.099 4.120 -9.591 1.00 85.44 185 ALA A C 1
ATOM 1457 O O . ALA A 1 185 ? -5.886 3.939 -9.691 1.00 85.44 185 ALA A O 1
ATOM 1458 N N . ARG A 1 186 ? -7.959 3.113 -9.365 1.00 81.38 186 ARG A N 1
ATOM 1459 C CA . ARG A 1 186 ? -7.572 1.697 -9.225 1.00 81.38 186 ARG A CA 1
ATOM 1460 C C . ARG A 1 186 ? -7.105 1.067 -10.532 1.00 81.38 186 ARG A 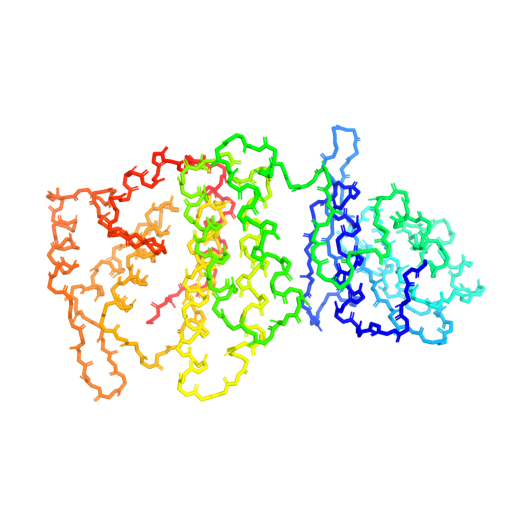C 1
ATOM 1462 O O . ARG A 1 186 ? -6.369 0.092 -10.507 1.00 81.38 186 ARG A O 1
ATOM 1469 N N . THR A 1 187 ? -7.549 1.596 -11.670 1.00 72.56 187 THR A N 1
ATOM 1470 C CA . THR A 1 187 ? -7.322 0.974 -12.985 1.00 72.56 187 THR A CA 1
ATOM 1471 C C . THR A 1 187 ? -6.490 1.838 -13.925 1.00 72.56 187 THR A C 1
ATOM 1473 O O . THR A 1 187 ? -6.089 1.371 -14.985 1.00 72.56 187 THR A O 1
ATOM 1476 N N . ASN A 1 188 ? -6.216 3.096 -13.565 1.00 70.00 188 ASN A N 1
ATOM 1477 C CA . ASN A 1 188 ? -5.499 4.045 -14.424 1.00 70.00 188 ASN A CA 1
ATOM 1478 C C . ASN A 1 188 ? -3.994 4.182 -14.106 1.00 70.00 188 ASN A C 1
ATOM 1480 O O . ASN A 1 188 ? -3.324 5.036 -14.694 1.00 70.00 188 ASN A O 1
ATOM 1484 N N . GLY A 1 189 ? -3.479 3.375 -13.169 1.00 74.94 189 GLY A N 1
ATOM 1485 C CA . GLY A 1 189 ? -2.075 3.351 -12.743 1.00 74.94 189 GLY A CA 1
ATOM 1486 C C . GLY A 1 189 ? -1.676 4.428 -11.726 1.00 74.94 189 GLY A C 1
ATOM 1487 O O . GLY A 1 189 ? -0.511 4.495 -11.338 1.00 74.94 189 GLY A O 1
ATOM 1488 N N . LEU A 1 190 ? -2.602 5.287 -11.276 1.00 84.00 190 LEU A N 1
ATOM 1489 C CA . LEU A 1 190 ? -2.272 6.384 -10.357 1.00 84.00 190 LEU A CA 1
ATOM 1490 C C . LEU A 1 190 ? -1.890 5.880 -8.967 1.00 84.00 190 LEU A C 1
ATOM 1492 O O . LEU A 1 190 ? -0.931 6.371 -8.370 1.00 84.00 190 LEU A O 1
ATOM 1496 N N . ILE A 1 191 ? -2.637 4.905 -8.447 1.00 86.31 191 ILE A N 1
ATOM 1497 C CA . ILE A 1 191 ? -2.345 4.315 -7.138 1.00 86.31 191 ILE A CA 1
ATOM 1498 C C . ILE A 1 191 ? -0.990 3.599 -7.174 1.00 86.31 191 ILE A C 1
ATOM 1500 O O . ILE A 1 191 ? -0.175 3.817 -6.277 1.00 86.31 191 ILE A O 1
ATOM 1504 N N . ASP A 1 192 ? -0.711 2.836 -8.234 1.00 81.12 192 ASP A N 1
ATOM 1505 C CA . ASP A 1 192 ? 0.565 2.132 -8.411 1.00 81.12 192 ASP A CA 1
ATOM 1506 C C . ASP A 1 192 ? 1.746 3.103 -8.447 1.00 81.12 192 ASP A C 1
ATOM 1508 O O . ASP A 1 192 ? 2.739 2.905 -7.743 1.00 81.12 192 ASP A O 1
ATOM 1512 N N . GLU A 1 193 ? 1.613 4.199 -9.200 1.00 84.94 193 GLU A N 1
ATOM 1513 C CA . GLU A 1 193 ? 2.626 5.251 -9.226 1.00 84.94 193 GLU A CA 1
ATOM 1514 C C . GLU A 1 193 ? 2.824 5.869 -7.837 1.00 84.94 193 GLU A C 1
ATOM 1516 O O . GLU A 1 193 ? 3.950 6.058 -7.374 1.00 84.94 193 GLU A O 1
ATOM 1521 N N . THR A 1 194 ? 1.731 6.152 -7.127 1.00 91.88 194 THR A N 1
ATOM 1522 C CA . THR A 1 194 ? 1.793 6.727 -5.778 1.00 91.88 194 THR A CA 1
ATOM 1523 C C . THR A 1 194 ? 2.548 5.803 -4.820 1.00 91.88 194 THR A C 1
ATOM 1525 O O . THR A 1 194 ? 3.462 6.244 -4.117 1.00 91.88 194 THR A O 1
ATOM 1528 N N . ILE A 1 195 ? 2.218 4.509 -4.830 1.00 86.94 195 ILE A N 1
ATOM 1529 C CA . ILE A 1 195 ? 2.885 3.474 -4.033 1.00 86.94 195 ILE A CA 1
ATOM 1530 C C . ILE A 1 195 ? 4.372 3.383 -4.397 1.00 86.94 195 ILE A C 1
ATOM 1532 O O . ILE A 1 195 ? 5.222 3.328 -3.501 1.00 86.94 195 ILE A O 1
ATOM 1536 N N . ALA A 1 196 ? 4.715 3.414 -5.688 1.00 80.69 196 ALA A N 1
ATOM 1537 C CA . ALA A 1 196 ? 6.100 3.384 -6.149 1.00 80.69 196 ALA A CA 1
ATOM 1538 C C . ALA A 1 196 ? 6.907 4.579 -5.614 1.00 80.69 196 ALA A C 1
ATOM 1540 O O . ALA A 1 196 ? 8.005 4.390 -5.077 1.00 80.69 196 ALA A O 1
ATOM 1541 N N . ARG A 1 197 ? 6.349 5.797 -5.669 1.00 87.50 197 ARG A N 1
ATOM 1542 C CA . ARG A 1 197 ? 7.003 7.005 -5.135 1.00 87.50 197 ARG A CA 1
ATOM 1543 C C . ARG A 1 197 ? 7.179 6.959 -3.620 1.00 87.50 197 ARG A C 1
ATOM 1545 O O . ARG A 1 197 ? 8.255 7.310 -3.135 1.00 87.50 197 ARG A O 1
ATOM 1552 N N . ILE A 1 198 ? 6.186 6.471 -2.874 1.00 91.06 198 ILE A N 1
ATOM 1553 C CA . ILE A 1 198 ? 6.296 6.303 -1.414 1.00 91.06 198 ILE A CA 1
ATOM 1554 C C . ILE A 1 198 ? 7.392 5.285 -1.059 1.00 91.06 198 ILE A C 1
ATOM 1556 O O . ILE A 1 198 ? 8.209 5.533 -0.170 1.00 91.06 198 ILE A O 1
ATOM 1560 N N . ASN A 1 199 ? 7.457 4.160 -1.774 1.00 84.56 199 ASN A N 1
ATOM 1561 C CA . ASN A 1 199 ? 8.490 3.147 -1.557 1.00 84.56 199 ASN A CA 1
ATOM 1562 C C . ASN A 1 199 ? 9.898 3.669 -1.876 1.00 84.56 199 ASN A C 1
ATOM 1564 O O . ASN A 1 199 ? 10.832 3.395 -1.118 1.00 84.56 199 ASN A O 1
ATOM 1568 N N . GLY A 1 200 ? 10.051 4.442 -2.956 1.00 81.88 200 GLY A N 1
ATOM 1569 C CA . GLY A 1 200 ? 11.309 5.112 -3.292 1.00 81.88 200 GLY A CA 1
ATOM 1570 C C . GLY A 1 200 ? 11.744 6.094 -2.202 1.00 81.88 200 GLY A C 1
ATOM 1571 O O . GLY A 1 200 ? 12.887 6.054 -1.748 1.00 81.88 200 GLY A O 1
ATOM 1572 N N . TYR A 1 201 ? 10.813 6.904 -1.691 1.00 89.88 201 TYR A N 1
ATOM 1573 C CA . TYR A 1 201 ? 11.082 7.796 -0.563 1.00 89.88 201 TYR A CA 1
ATOM 1574 C C . TYR A 1 201 ? 11.552 7.028 0.681 1.00 89.88 201 TYR A C 1
ATOM 1576 O O . TYR A 1 201 ? 12.539 7.413 1.309 1.00 89.88 201 TYR A O 1
ATOM 1584 N N . ASN A 1 202 ? 10.889 5.918 1.024 1.00 85.88 202 ASN A N 1
ATOM 1585 C CA . ASN A 1 202 ? 11.260 5.107 2.184 1.00 85.88 202 ASN A CA 1
ATOM 1586 C C . ASN A 1 202 ? 12.700 4.562 2.066 1.00 85.88 202 ASN A C 1
ATOM 1588 O O . ASN A 1 202 ? 13.462 4.603 3.032 1.00 85.88 202 ASN A O 1
ATOM 1592 N N . GLN A 1 203 ? 13.096 4.115 0.868 1.00 86.50 203 GLN A N 1
ATOM 1593 C CA . GLN A 1 203 ? 14.450 3.619 0.590 1.00 86.50 203 GLN A CA 1
ATOM 1594 C C . GLN A 1 203 ? 15.518 4.710 0.749 1.00 86.50 203 GLN A C 1
ATOM 1596 O O . GLN A 1 203 ? 16.578 4.446 1.311 1.00 86.50 203 GLN A O 1
ATOM 1601 N N . ILE A 1 204 ? 15.235 5.936 0.302 1.00 83.19 204 ILE A N 1
ATOM 1602 C CA . ILE A 1 204 ? 16.215 7.031 0.304 1.00 83.19 204 ILE A CA 1
ATOM 1603 C C . ILE A 1 204 ? 16.301 7.716 1.679 1.00 83.19 204 ILE A C 1
ATOM 1605 O O . ILE A 1 204 ? 17.397 7.963 2.181 1.00 83.19 204 ILE A O 1
ATOM 1609 N N . PHE A 1 205 ? 15.162 8.013 2.315 1.00 89.19 205 PHE 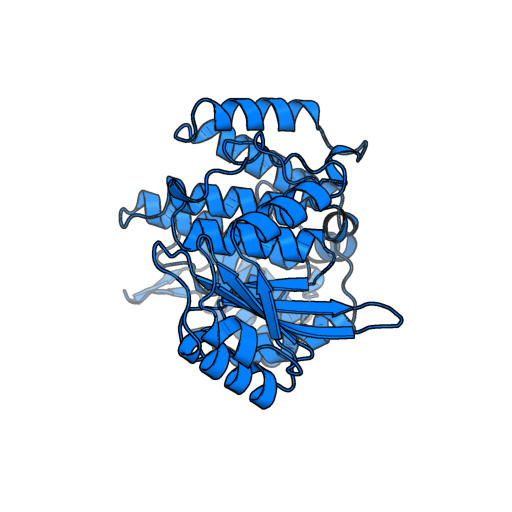A N 1
ATOM 1610 C CA . PHE A 1 205 ? 15.105 8.919 3.475 1.00 89.19 205 PHE A CA 1
ATOM 1611 C C . PHE A 1 205 ? 14.783 8.246 4.811 1.00 89.19 205 PHE A C 1
ATOM 1613 O O . PHE A 1 205 ? 14.878 8.909 5.850 1.00 89.19 205 PHE A O 1
ATOM 1620 N N . ALA A 1 206 ? 14.398 6.965 4.813 1.00 88.19 206 ALA A N 1
ATOM 1621 C CA . ALA A 1 206 ? 13.854 6.294 5.996 1.00 88.19 206 ALA A CA 1
ATOM 1622 C C . ALA A 1 206 ? 14.461 4.903 6.291 1.00 88.19 206 ALA A C 1
ATOM 1624 O O . ALA A 1 206 ? 14.016 4.204 7.207 1.00 88.19 206 ALA A O 1
ATOM 1625 N N . ALA A 1 207 ? 15.531 4.518 5.586 1.00 83.69 207 ALA A N 1
ATOM 1626 C CA . ALA A 1 207 ? 16.202 3.226 5.756 1.00 83.69 207 ALA A CA 1
ATOM 1627 C C . ALA A 1 207 ? 16.986 3.072 7.080 1.00 83.69 207 ALA A C 1
ATOM 1629 O O . ALA A 1 207 ? 17.296 1.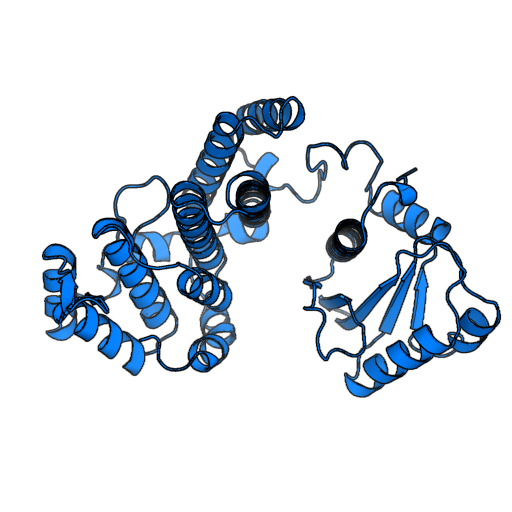956 7.494 1.00 83.69 207 ALA A O 1
ATOM 1630 N N . GLY A 1 208 ? 17.328 4.167 7.766 1.00 85.31 208 GLY A N 1
ATOM 1631 C CA . GLY A 1 208 ? 18.151 4.105 8.977 1.00 85.31 208 GLY A CA 1
ATOM 1632 C C . GLY A 1 208 ? 17.380 3.932 10.292 1.00 85.31 208 GLY A C 1
ATOM 1633 O O . GLY A 1 208 ? 16.157 3.773 10.345 1.00 85.31 208 GLY A O 1
ATOM 1634 N N . LYS A 1 209 ? 18.144 3.951 11.392 1.00 90.12 209 LYS A N 1
ATOM 1635 C CA . LYS A 1 209 ? 17.659 3.695 12.763 1.00 90.12 209 LYS A CA 1
ATOM 1636 C C . LYS A 1 209 ? 17.449 4.959 13.603 1.00 90.12 209 LYS A C 1
ATOM 1638 O O . LYS A 1 209 ? 17.017 4.848 14.749 1.00 90.12 209 LYS A O 1
ATOM 1643 N N . THR A 1 210 ? 17.771 6.139 13.070 1.00 92.88 210 THR A N 1
ATOM 1644 C CA . THR A 1 210 ? 17.593 7.405 13.796 1.00 92.88 210 THR A CA 1
ATOM 1645 C C . THR A 1 210 ? 16.109 7.667 14.048 1.00 92.88 210 THR A C 1
ATOM 1647 O O . THR A 1 210 ? 15.259 7.217 13.280 1.00 92.88 210 THR A O 1
ATOM 1650 N N . LYS A 1 211 ? 15.787 8.421 15.106 1.00 90.12 211 LYS A N 1
ATOM 1651 C CA . LYS A 1 211 ? 14.398 8.782 15.436 1.00 90.12 211 LYS A CA 1
ATOM 1652 C C . LYS A 1 211 ? 13.670 9.404 14.236 1.00 90.12 211 LYS A C 1
ATOM 1654 O O . LYS A 1 211 ? 12.591 8.948 13.884 1.00 90.12 211 LYS A O 1
ATOM 1659 N N . VAL A 1 212 ? 14.317 10.347 13.549 1.00 91.44 212 VAL A N 1
ATOM 1660 C CA . VAL A 1 212 ? 13.777 11.011 12.349 1.00 91.44 212 VAL A CA 1
ATOM 1661 C C . VAL A 1 212 ? 13.490 10.011 11.222 1.00 91.44 212 VAL A C 1
ATOM 1663 O O . VAL A 1 212 ? 12.433 10.060 10.601 1.00 91.44 212 VAL A O 1
ATOM 1666 N N . MET A 1 213 ? 14.397 9.063 10.962 1.00 92.31 213 MET A N 1
ATOM 1667 C CA . MET A 1 213 ? 14.193 8.045 9.920 1.00 92.31 213 MET A CA 1
ATOM 1668 C C . MET A 1 213 ? 13.068 7.068 10.278 1.00 92.31 213 MET A C 1
ATOM 1670 O O . MET A 1 213 ? 12.306 6.675 9.399 1.00 92.31 213 MET A O 1
ATOM 1674 N N . LYS A 1 214 ? 12.920 6.714 11.561 1.00 91.12 214 LYS A N 1
ATOM 1675 C CA . LYS A 1 214 ? 11.792 5.908 12.049 1.00 91.12 214 LYS A CA 1
ATOM 1676 C C . LYS A 1 214 ? 10.458 6.634 11.890 1.00 91.12 214 LYS A C 1
ATOM 1678 O O . LYS A 1 214 ? 9.504 6.041 11.401 1.00 91.12 214 LYS A O 1
ATOM 1683 N N . GLU A 1 215 ? 10.401 7.916 12.246 1.00 91.12 215 GLU A N 1
ATOM 1684 C CA . GLU A 1 215 ? 9.203 8.749 12.079 1.00 91.12 215 GLU A CA 1
ATOM 1685 C C . GLU A 1 215 ? 8.791 8.844 10.604 1.00 91.12 215 GLU A C 1
ATOM 1687 O O . GLU A 1 215 ? 7.624 8.629 10.274 1.00 91.12 215 GLU A O 1
ATOM 1692 N N . ARG A 1 216 ? 9.758 9.059 9.703 1.00 93.88 216 ARG A N 1
ATOM 1693 C CA . ARG A 1 216 ? 9.530 9.032 8.249 1.00 93.88 216 ARG A CA 1
ATOM 1694 C C . ARG A 1 216 ? 9.024 7.674 7.776 1.00 93.88 216 ARG A C 1
ATOM 1696 O O . ARG A 1 216 ? 8.062 7.615 7.018 1.00 93.88 216 ARG A O 1
ATOM 1703 N N . ARG A 1 217 ? 9.624 6.579 8.246 1.00 94.00 217 ARG A N 1
ATOM 1704 C CA . ARG A 1 217 ? 9.198 5.219 7.895 1.00 94.00 217 ARG A CA 1
ATOM 1705 C C . ARG A 1 217 ? 7.757 4.955 8.333 1.00 94.00 217 ARG A C 1
ATOM 1707 O O . ARG A 1 217 ? 6.944 4.516 7.524 1.00 94.00 217 ARG A O 1
ATOM 1714 N N . ASN A 1 218 ? 7.410 5.303 9.568 1.00 93.56 218 ASN A N 1
ATOM 1715 C CA . ASN A 1 218 ? 6.044 5.195 10.081 1.00 93.56 218 ASN A CA 1
ATOM 1716 C C . ASN A 1 218 ? 5.045 5.997 9.235 1.00 93.56 218 ASN A C 1
ATOM 1718 O O . ASN A 1 218 ? 3.974 5.492 8.900 1.00 93.56 218 ASN A O 1
ATOM 1722 N N . GLN A 1 219 ? 5.414 7.215 8.831 1.00 93.12 219 GLN A N 1
ATOM 1723 C CA . GLN A 1 219 ? 4.602 8.026 7.925 1.00 93.12 219 GLN A CA 1
ATOM 1724 C C . GLN A 1 219 ? 4.414 7.347 6.560 1.00 93.12 219 GLN A C 1
ATOM 1726 O O . GLN A 1 219 ? 3.295 7.307 6.052 1.00 93.12 219 GLN A O 1
ATOM 1731 N N . THR A 1 220 ? 5.467 6.758 5.982 1.00 94.56 220 THR A N 1
ATOM 1732 C CA . THR A 1 220 ? 5.348 6.037 4.703 1.00 94.56 220 THR A CA 1
ATOM 1733 C C . THR A 1 220 ? 4.447 4.814 4.808 1.00 94.56 220 THR A C 1
ATOM 1735 O O . THR A 1 220 ? 3.629 4.600 3.921 1.00 94.56 220 THR A O 1
ATOM 1738 N N . TYR A 1 221 ? 4.514 4.048 5.901 1.00 95.75 221 TYR A N 1
ATOM 1739 C CA . TYR A 1 221 ? 3.606 2.921 6.119 1.00 95.75 221 TYR A CA 1
ATOM 1740 C C . TYR A 1 221 ? 2.153 3.364 6.254 1.00 95.75 221 TYR A C 1
ATOM 1742 O O . TYR A 1 221 ? 1.269 2.714 5.699 1.00 95.75 221 TYR A O 1
ATOM 1750 N N . PHE A 1 222 ? 1.902 4.497 6.911 1.00 95.56 222 PHE A N 1
ATOM 1751 C CA . PHE A 1 222 ? 0.569 5.087 6.957 1.00 95.56 222 PHE A CA 1
ATOM 1752 C C . PHE A 1 222 ? 0.072 5.497 5.557 1.00 95.56 222 PHE A C 1
ATOM 1754 O O . PHE A 1 222 ? -1.065 5.195 5.196 1.00 95.56 222 PHE A O 1
ATOM 1761 N N . TYR A 1 223 ? 0.923 6.118 4.733 1.00 96.31 223 TYR A N 1
ATOM 1762 C CA . TYR A 1 223 ? 0.569 6.477 3.354 1.00 96.31 223 TYR A CA 1
ATOM 1763 C C . TYR A 1 223 ? 0.305 5.246 2.485 1.00 96.31 223 TYR A C 1
ATOM 1765 O O . TYR A 1 223 ? -0.703 5.204 1.783 1.00 96.31 223 TYR A O 1
ATOM 1773 N N . LEU A 1 224 ? 1.152 4.218 2.579 1.00 95.06 224 LEU A N 1
ATOM 1774 C CA . LEU A 1 224 ? 0.942 2.946 1.890 1.00 95.06 224 LEU A CA 1
ATOM 1775 C C . LEU A 1 224 ? -0.367 2.290 2.330 1.00 95.06 224 LEU A C 1
ATOM 1777 O O . LEU A 1 224 ? -1.128 1.837 1.485 1.00 95.06 224 LEU A O 1
ATOM 1781 N N . ALA A 1 225 ? -0.677 2.283 3.629 1.00 96.00 225 ALA A N 1
ATOM 1782 C CA . ALA A 1 225 ? -1.940 1.744 4.120 1.00 96.00 225 ALA A CA 1
ATOM 1783 C C . ALA A 1 225 ? -3.155 2.479 3.533 1.00 96.00 225 ALA A C 1
ATOM 1785 O O . ALA A 1 225 ? -4.115 1.833 3.120 1.00 96.00 225 ALA A O 1
ATOM 1786 N N . ALA A 1 226 ? -3.103 3.811 3.442 1.00 95.06 226 ALA A N 1
ATOM 1787 C CA . ALA A 1 226 ? -4.166 4.604 2.830 1.00 95.06 226 ALA A CA 1
ATOM 1788 C C . ALA A 1 226 ? -4.318 4.333 1.321 1.00 95.06 226 ALA A C 1
ATOM 1790 O O . ALA A 1 226 ? -5.443 4.232 0.832 1.00 95.06 226 ALA A O 1
ATOM 1791 N N . MET A 1 227 ? -3.207 4.185 0.589 1.00 95.12 227 MET A N 1
ATOM 1792 C CA . MET A 1 227 ? -3.239 3.860 -0.843 1.00 95.12 227 MET A CA 1
ATOM 1793 C C . MET A 1 227 ? -3.786 2.457 -1.100 1.00 95.12 227 MET A C 1
ATOM 1795 O O . MET A 1 227 ? -4.646 2.290 -1.956 1.00 95.12 227 MET A O 1
ATOM 1799 N N . GLU A 1 228 ? -3.363 1.460 -0.324 1.00 92.94 228 GLU A N 1
ATOM 1800 C CA . GLU A 1 228 ? -3.872 0.088 -0.441 1.00 92.94 228 GLU A CA 1
ATOM 1801 C C . GLU A 1 228 ? -5.354 0.001 -0.048 1.00 92.94 228 GLU A C 1
ATOM 1803 O O . GLU A 1 228 ? -6.123 -0.717 -0.683 1.00 92.94 228 GLU A O 1
ATOM 1808 N N . LEU A 1 229 ? -5.795 0.795 0.938 1.00 92.88 229 LEU A N 1
ATOM 1809 C CA . LEU A 1 229 ? -7.212 0.922 1.285 1.00 92.88 229 LEU A CA 1
ATOM 1810 C C . LEU A 1 229 ? -8.024 1.492 0.110 1.00 92.88 229 LEU A C 1
ATOM 1812 O O . LEU A 1 229 ? -9.088 0.964 -0.219 1.00 92.88 229 LEU A O 1
ATOM 1816 N N . ALA A 1 230 ? -7.515 2.539 -0.549 1.00 92.62 230 ALA A N 1
ATOM 1817 C CA . ALA A 1 230 ? -8.111 3.092 -1.765 1.00 92.62 230 ALA A CA 1
ATOM 1818 C C . ALA A 1 230 ? -8.110 2.071 -2.919 1.00 92.62 230 ALA A C 1
ATOM 1820 O O . ALA A 1 230 ? -9.081 2.005 -3.678 1.00 92.62 230 ALA A O 1
ATOM 1821 N N . ASN A 1 231 ? -7.080 1.222 -2.989 1.00 90.25 231 ASN A N 1
ATOM 1822 C CA . ASN A 1 231 ? -6.927 0.150 -3.973 1.00 90.25 231 ASN A CA 1
ATOM 1823 C C . ASN A 1 231 ? -7.800 -1.089 -3.715 1.00 90.25 231 ASN A C 1
ATOM 1825 O O . ASN A 1 231 ? -7.710 -2.060 -4.455 1.00 90.25 231 ASN A O 1
ATOM 1829 N N . ALA A 1 232 ? -8.618 -1.081 -2.657 1.00 88.12 232 ALA A N 1
ATOM 1830 C CA . ALA A 1 232 ? -9.361 -2.248 -2.174 1.00 88.12 232 ALA A CA 1
ATOM 1831 C C . ALA A 1 232 ? -8.483 -3.446 -1.750 1.00 88.12 232 ALA A C 1
ATOM 1833 O O . ALA A 1 232 ? -8.992 -4.545 -1.564 1.00 88.12 232 ALA A O 1
ATOM 1834 N N . ASN A 1 233 ? -7.190 -3.226 -1.502 1.00 86.44 233 ASN A N 1
ATOM 1835 C CA . ASN A 1 233 ? -6.261 -4.237 -1.010 1.00 86.44 233 ASN A CA 1
ATOM 1836 C C . ASN A 1 233 ? -6.179 -4.194 0.523 1.00 86.44 233 ASN A C 1
ATOM 1838 O O . ASN A 1 233 ? -5.184 -3.779 1.129 1.00 86.44 233 ASN A O 1
ATOM 1842 N N . TYR A 1 234 ? -7.269 -4.600 1.174 1.00 89.75 234 TYR A N 1
ATOM 1843 C CA . TYR A 1 234 ? -7.430 -4.474 2.629 1.00 89.75 234 TYR A CA 1
ATOM 1844 C C . TYR A 1 234 ? -6.386 -5.269 3.412 1.00 89.75 234 TYR A C 1
ATOM 1846 O O . TYR A 1 234 ? -5.938 -4.831 4.472 1.00 89.75 234 TYR A O 1
ATOM 1854 N N . GLY A 1 235 ? -5.959 -6.407 2.861 1.00 86.31 235 GLY A N 1
ATOM 1855 C CA . GLY A 1 235 ? -4.885 -7.217 3.419 1.00 86.31 235 GLY A CA 1
ATOM 1856 C C . GLY A 1 235 ? -3.567 -6.459 3.504 1.00 86.31 235 GLY A C 1
ATOM 1857 O O . GLY A 1 235 ? -2.942 -6.401 4.565 1.00 86.31 235 GLY A O 1
ATOM 1858 N N . LYS A 1 236 ? -3.159 -5.828 2.398 1.00 85.38 236 LYS A N 1
ATOM 1859 C CA . LYS A 1 236 ? -1.908 -5.071 2.357 1.00 85.38 236 LYS A CA 1
ATOM 1860 C C . LYS A 1 236 ? -1.985 -3.774 3.150 1.00 85.38 236 LYS A C 1
ATOM 1862 O O . LYS A 1 236 ? -1.004 -3.397 3.793 1.00 85.38 236 LYS A O 1
ATOM 1867 N N . ALA A 1 237 ? -3.153 -3.130 3.162 1.00 91.56 237 ALA A N 1
ATOM 1868 C CA . ALA A 1 237 ? -3.409 -1.983 4.022 1.00 91.56 237 ALA A CA 1
ATOM 1869 C C . ALA A 1 237 ? -3.173 -2.342 5.497 1.00 91.56 237 ALA A C 1
ATOM 1871 O O . ALA A 1 237 ? -2.422 -1.652 6.186 1.00 91.56 237 ALA A O 1
ATOM 1872 N N . TYR A 1 238 ? -3.731 -3.469 5.945 1.00 91.25 238 TYR A N 1
ATOM 1873 C CA . TYR A 1 238 ? -3.550 -3.985 7.300 1.00 91.25 238 TYR A CA 1
ATOM 1874 C C . TYR A 1 238 ? -2.081 -4.314 7.605 1.00 91.25 238 TYR A C 1
ATOM 1876 O O . TYR A 1 238 ? -1.544 -3.859 8.613 1.00 91.25 238 TYR A O 1
ATOM 1884 N N . GLU A 1 239 ? -1.393 -5.026 6.704 1.00 87.94 239 GLU A N 1
ATOM 1885 C CA . GLU A 1 239 ? 0.032 -5.367 6.852 1.00 87.94 239 GLU A CA 1
ATOM 1886 C C . GLU A 1 239 ? 0.912 -4.115 7.002 1.00 87.94 239 GLU A C 1
ATOM 1888 O O . GLU A 1 239 ? 1.862 -4.110 7.783 1.00 87.94 239 GLU A O 1
ATOM 1893 N N . ASN A 1 240 ? 0.620 -3.044 6.260 1.00 92.31 240 ASN A N 1
ATOM 1894 C CA . ASN A 1 240 ? 1.373 -1.798 6.370 1.00 92.31 240 ASN A CA 1
ATOM 1895 C C . ASN A 1 240 ? 1.135 -1.097 7.713 1.00 92.31 240 ASN A C 1
ATOM 1897 O O . ASN A 1 240 ? 2.100 -0.617 8.304 1.00 92.31 240 ASN A O 1
ATOM 1901 N N . LEU A 1 241 ? -0.095 -1.096 8.239 1.00 93.44 241 LEU A N 1
ATOM 1902 C CA . LEU A 1 241 ? -0.373 -0.546 9.573 1.00 93.44 241 LEU A CA 1
ATOM 1903 C C . LEU A 1 241 ? 0.391 -1.299 10.671 1.00 93.44 241 LEU A C 1
ATOM 1905 O O . LEU A 1 241 ? 0.946 -0.663 11.563 1.00 93.44 241 LEU A O 1
ATOM 1909 N N . LEU A 1 242 ? 0.491 -2.630 10.574 1.00 89.88 242 LEU A N 1
ATOM 1910 C CA . LEU A 1 242 ? 1.236 -3.459 11.533 1.00 89.88 242 LEU A CA 1
ATOM 1911 C C . LEU A 1 242 ? 2.743 -3.174 11.571 1.00 89.88 242 LEU A C 1
ATOM 1913 O O . LEU A 1 242 ? 3.404 -3.491 12.556 1.00 89.88 242 LEU A O 1
ATOM 1917 N N . LYS A 1 243 ? 3.311 -2.589 10.512 1.00 90.12 243 LYS A N 1
ATOM 1918 C CA . LYS A 1 243 ? 4.743 -2.249 10.459 1.00 90.12 243 LYS A CA 1
ATOM 1919 C C . LYS A 1 243 ? 5.086 -0.946 11.177 1.00 90.12 243 LYS A C 1
ATOM 1921 O O . LYS A 1 243 ? 6.268 -0.614 11.274 1.00 90.12 243 LYS A O 1
ATOM 1926 N N . ILE A 1 244 ? 4.089 -0.184 11.622 1.00 90.31 244 ILE A N 1
ATOM 1927 C CA . ILE A 1 244 ? 4.314 1.102 12.275 1.00 90.31 244 ILE A CA 1
ATOM 1928 C C . ILE A 1 244 ? 4.898 0.869 13.677 1.00 90.31 244 ILE A C 1
ATOM 1930 O O . ILE A 1 244 ? 4.299 0.205 14.518 1.00 90.31 244 ILE A O 1
ATOM 1934 N N . GLU A 1 245 ? 6.081 1.433 13.930 1.00 86.00 245 GLU A N 1
ATOM 1935 C CA . GLU A 1 245 ? 6.800 1.299 15.203 1.00 86.00 245 GLU A CA 1
ATOM 1936 C C . GLU A 1 245 ? 6.307 2.313 16.252 1.00 86.00 245 GLU A C 1
ATOM 1938 O O . GLU A 1 245 ? 6.083 3.483 15.942 1.00 86.00 245 GLU A O 1
ATOM 1943 N N . PHE A 1 246 ? 6.241 1.900 17.520 1.00 76.88 246 PHE A N 1
ATOM 1944 C CA . PHE A 1 246 ? 5.951 2.766 18.672 1.00 76.88 246 PHE A CA 1
ATOM 1945 C C . PHE A 1 246 ? 7.242 3.249 19.372 1.00 76.88 246 PHE A C 1
ATOM 1947 O O . PHE A 1 246 ? 8.274 2.576 19.274 1.00 76.88 246 PHE A O 1
ATOM 1954 N N . PRO A 1 247 ? 7.223 4.382 20.112 1.00 77.12 247 PRO A N 1
ATOM 1955 C CA . PRO A 1 247 ? 6.074 5.233 20.444 1.00 77.12 247 PRO A CA 1
ATOM 1956 C C . PRO A 1 247 ? 5.684 6.212 19.328 1.00 77.12 247 PRO A C 1
ATOM 1958 O O . PRO A 1 247 ? 6.519 6.639 18.535 1.00 77.12 247 PRO A O 1
ATOM 1961 N N . LEU A 1 248 ? 4.406 6.595 19.309 1.00 76.62 248 LEU A N 1
ATOM 1962 C CA . LEU A 1 248 ? 3.824 7.533 18.348 1.00 76.62 248 LEU A CA 1
ATOM 1963 C C . LEU A 1 248 ? 3.259 8.761 19.058 1.00 76.62 248 LEU A C 1
ATOM 1965 O O . LEU A 1 248 ? 2.856 8.687 20.220 1.00 76.62 248 LEU A O 1
ATOM 1969 N N . ALA A 1 249 ? 3.151 9.876 18.336 1.00 81.25 249 ALA A N 1
ATOM 1970 C CA . ALA A 1 249 ? 2.350 10.997 18.809 1.00 81.25 249 ALA A CA 1
ATOM 1971 C C . ALA A 1 249 ? 0.867 10.587 18.910 1.00 81.25 249 ALA A C 1
ATOM 1973 O O . ALA A 1 249 ? 0.370 9.817 18.085 1.00 81.25 249 ALA A O 1
ATOM 1974 N N . ILE A 1 250 ? 0.137 11.153 19.876 1.00 78.25 250 ILE A N 1
ATOM 1975 C CA . ILE A 1 250 ? -1.272 10.811 20.161 1.00 78.25 250 ILE A CA 1
ATOM 1976 C C . ILE A 1 250 ? -2.147 10.865 18.894 1.00 78.25 250 ILE A C 1
ATOM 1978 O O . ILE A 1 250 ? -2.930 9.953 18.634 1.00 78.25 250 ILE A O 1
ATOM 1982 N N . GLY A 1 251 ? -1.976 11.899 18.061 1.00 81.69 251 GLY A N 1
ATOM 1983 C CA . GLY A 1 251 ? -2.732 12.045 16.811 1.00 81.69 251 GLY A CA 1
ATOM 1984 C C . GLY A 1 251 ? -2.422 10.969 15.760 1.00 81.69 251 GLY A C 1
ATOM 1985 O O . GLY A 1 251 ? -3.320 10.541 15.033 1.00 81.69 251 GLY A O 1
ATOM 1986 N N . GLN A 1 252 ? -1.178 10.480 15.702 1.00 84.31 252 GLN A N 1
ATOM 1987 C CA . GLN A 1 252 ? -0.793 9.381 14.809 1.00 84.31 252 GLN A CA 1
ATOM 1988 C C . GLN A 1 252 ? -1.404 8.062 15.285 1.00 84.31 252 GLN A C 1
ATOM 1990 O O . GLN A 1 252 ? -1.972 7.326 14.482 1.00 84.31 252 GLN A O 1
ATOM 1995 N N . ALA A 1 253 ? -1.359 7.804 16.593 1.00 83.56 253 ALA A N 1
ATOM 1996 C CA . ALA A 1 253 ? -1.974 6.621 17.181 1.00 83.56 253 ALA A CA 1
ATOM 1997 C C . ALA A 1 253 ? -3.499 6.594 16.947 1.00 83.56 253 ALA A C 1
ATOM 1999 O O . ALA A 1 253 ? -4.028 5.573 16.509 1.00 83.56 253 ALA A O 1
ATOM 2000 N N . MET A 1 254 ? -4.189 7.735 17.118 1.00 87.06 254 MET A N 1
ATOM 2001 C CA . MET A 1 254 ? -5.616 7.860 16.778 1.00 87.06 254 MET A CA 1
ATOM 2002 C C . MET A 1 254 ? -5.876 7.527 15.304 1.00 87.06 254 MET A C 1
ATOM 2004 O O . MET A 1 254 ? -6.816 6.804 14.979 1.00 87.06 254 MET A O 1
ATOM 2008 N N . SER A 1 255 ? -5.051 8.068 14.407 1.00 89.69 255 SER A N 1
ATOM 2009 C CA . SER A 1 255 ? -5.202 7.864 12.965 1.00 89.69 255 SER A CA 1
ATOM 2010 C C . SER A 1 255 ? -5.096 6.379 12.600 1.00 89.69 255 SER A C 1
ATOM 2012 O O . SER A 1 255 ? -5.932 5.854 11.868 1.00 89.69 255 SER A O 1
ATOM 2014 N N . ILE A 1 256 ? -4.130 5.671 13.181 1.00 89.75 256 ILE A N 1
ATOM 2015 C CA . ILE A 1 256 ? -3.929 4.235 12.952 1.00 89.75 256 ILE A CA 1
ATOM 2016 C C . ILE A 1 256 ? -5.104 3.411 13.489 1.00 89.75 256 ILE A C 1
ATOM 2018 O O . ILE A 1 256 ? -5.602 2.535 12.783 1.00 89.75 256 ILE A O 1
ATOM 2022 N N . GLN A 1 257 ? -5.600 3.721 14.692 1.00 89.81 257 GLN A N 1
ATOM 2023 C CA . GLN A 1 257 ? -6.774 3.046 15.260 1.00 89.81 257 GLN A CA 1
ATOM 2024 C C . GLN A 1 257 ? -8.012 3.202 14.371 1.00 89.81 257 GLN A C 1
ATOM 2026 O O . GLN A 1 257 ? -8.712 2.224 14.108 1.00 89.81 257 GLN A O 1
ATOM 2031 N N . ARG A 1 258 ? -8.255 4.410 13.845 1.00 93.25 258 ARG A N 1
ATOM 2032 C CA . ARG A 1 258 ? -9.343 4.658 12.886 1.00 93.25 258 ARG A CA 1
ATOM 2033 C C . ARG A 1 258 ? -9.185 3.809 11.625 1.00 93.25 258 ARG A C 1
ATOM 2035 O O . ARG A 1 258 ? -10.174 3.246 11.160 1.00 93.25 258 ARG A O 1
ATOM 2042 N N . CYS A 1 259 ? -7.969 3.649 11.100 1.00 94.19 259 CYS A N 1
ATOM 2043 C CA . CYS A 1 259 ? -7.726 2.779 9.947 1.00 94.19 259 CYS A CA 1
ATOM 2044 C C . CYS A 1 259 ? -8.012 1.300 10.253 1.00 94.19 259 CYS A C 1
ATOM 2046 O O . CYS A 1 259 ? -8.680 0.644 9.455 1.00 94.19 259 CYS A O 1
ATOM 2048 N N . PHE A 1 260 ? -7.589 0.782 11.411 1.00 93.88 260 PHE A N 1
ATOM 2049 C CA . PHE A 1 260 ? -7.915 -0.591 11.816 1.00 93.88 260 PHE A CA 1
ATOM 2050 C C . PHE A 1 260 ? -9.426 -0.809 11.963 1.00 93.88 260 PHE A C 1
ATOM 2052 O O . PHE A 1 260 ? -9.952 -1.788 11.434 1.00 93.88 260 PHE A O 1
ATOM 2059 N N . ILE A 1 261 ? -10.137 0.127 12.604 1.00 94.75 261 ILE A N 1
ATOM 2060 C CA . ILE A 1 261 ? -11.605 0.095 12.714 1.00 94.75 261 ILE A CA 1
ATOM 2061 C C . ILE A 1 261 ? -12.250 0.091 11.323 1.00 94.75 261 ILE A C 1
ATOM 2063 O O . ILE A 1 261 ? -13.171 -0.683 11.073 1.00 94.75 261 ILE A O 1
ATOM 2067 N N . THR A 1 262 ? -11.738 0.917 10.408 1.00 95.06 262 THR A N 1
ATOM 2068 C CA . THR A 1 262 ? -12.227 1.007 9.024 1.00 95.06 262 THR A CA 1
ATOM 2069 C C . THR A 1 262 ? -12.087 -0.326 8.298 1.00 95.06 262 THR A C 1
ATOM 2071 O O . THR A 1 262 ? -13.057 -0.806 7.718 1.00 95.06 262 THR A O 1
ATOM 2074 N N . ILE A 1 263 ? -10.912 -0.959 8.368 1.00 94.50 263 ILE A N 1
ATOM 2075 C CA . ILE A 1 263 ? -10.669 -2.257 7.726 1.00 94.50 263 ILE A CA 1
ATOM 2076 C C . ILE A 1 263 ? -11.556 -3.343 8.348 1.00 94.50 263 ILE A C 1
ATOM 2078 O O . ILE A 1 263 ? -12.199 -4.095 7.617 1.00 94.50 263 ILE A O 1
ATOM 2082 N N . ALA A 1 264 ? -11.649 -3.404 9.681 1.00 94.38 264 ALA A N 1
ATOM 2083 C CA . ALA A 1 264 ? -12.488 -4.382 10.371 1.00 94.38 264 ALA A CA 1
ATOM 2084 C C . ALA A 1 264 ? -13.973 -4.233 10.003 1.00 94.38 264 ALA A C 1
ATOM 2086 O O . ALA A 1 264 ? -14.655 -5.232 9.772 1.00 94.38 264 ALA A O 1
ATOM 2087 N N . TYR A 1 265 ? -14.457 -2.993 9.899 1.00 95.19 265 TYR A N 1
ATOM 2088 C CA . TYR A 1 265 ? -15.818 -2.694 9.466 1.00 95.19 265 TYR A CA 1
ATOM 2089 C C . TYR A 1 265 ? -16.067 -3.103 8.011 1.00 95.19 265 TYR A C 1
ATOM 2091 O O . TYR A 1 265 ? -17.013 -3.841 7.746 1.00 95.19 265 TYR A O 1
ATOM 2099 N N . ILE A 1 266 ? -15.200 -2.681 7.083 1.00 93.06 266 ILE A N 1
ATOM 2100 C CA . ILE A 1 266 ? -15.307 -3.019 5.654 1.00 93.06 266 ILE A CA 1
ATOM 2101 C C . ILE A 1 266 ? -15.348 -4.535 5.455 1.00 93.06 266 ILE A C 1
ATOM 2103 O O . ILE A 1 266 ? -16.168 -5.045 4.694 1.00 93.06 266 ILE A O 1
ATOM 2107 N N . LEU A 1 267 ? -14.481 -5.262 6.159 1.00 92.25 267 LEU A N 1
ATOM 2108 C CA . LEU A 1 267 ? -14.369 -6.706 6.013 1.00 92.25 267 LEU A CA 1
ATOM 2109 C C . LEU A 1 267 ? -15.459 -7.488 6.757 1.00 92.25 267 LEU A C 1
ATOM 2111 O O . LEU A 1 267 ? -15.531 -8.709 6.603 1.00 92.25 267 LEU A O 1
ATOM 2115 N N . GLY A 1 268 ? -16.327 -6.835 7.536 1.00 91.75 268 GLY A N 1
ATOM 2116 C CA . GLY A 1 268 ? -17.344 -7.505 8.354 1.00 91.75 268 GLY A CA 1
ATOM 2117 C C . GLY A 1 268 ? -16.734 -8.387 9.448 1.00 91.75 268 GLY A C 1
ATOM 2118 O O . GLY A 1 268 ? -17.175 -9.513 9.675 1.00 91.75 268 GLY A O 1
ATOM 2119 N N . LEU A 1 269 ? -15.657 -7.919 10.081 1.00 91.75 269 LEU A N 1
ATOM 2120 C CA . LEU A 1 269 ? -14.979 -8.609 11.176 1.00 91.75 269 LEU A CA 1
ATOM 2121 C C . LEU A 1 269 ? -15.584 -8.180 12.521 1.00 91.75 269 LEU A C 1
ATOM 2123 O O . LEU A 1 269 ? -14.930 -7.506 13.309 1.00 91.75 269 LEU A O 1
ATOM 2127 N N . ASP A 1 270 ? -16.833 -8.561 12.799 1.00 91.44 270 ASP A N 1
ATOM 2128 C CA . ASP A 1 270 ? -17.615 -8.023 13.930 1.00 91.44 270 ASP A CA 1
ATOM 2129 C C . ASP A 1 270 ? -16.933 -8.170 15.300 1.00 91.44 270 ASP A C 1
ATOM 2131 O O . ASP A 1 270 ? -16.933 -7.243 16.116 1.00 91.44 270 ASP A O 1
ATOM 2135 N N . THR A 1 271 ? -16.318 -9.328 15.563 1.00 90.75 271 THR A N 1
ATOM 2136 C CA . THR A 1 271 ? -15.583 -9.575 16.814 1.00 90.75 271 THR A CA 1
ATOM 2137 C C . THR A 1 271 ? -14.377 -8.646 16.948 1.00 90.75 271 THR A C 1
ATOM 2139 O O . THR A 1 271 ? -14.146 -8.090 18.022 1.00 90.75 271 THR A O 1
ATOM 2142 N N . GLU A 1 272 ? -13.641 -8.453 15.855 1.00 90.94 272 GLU A N 1
ATOM 2143 C CA . GLU A 1 272 ? -12.461 -7.591 15.799 1.00 90.94 272 GLU A CA 1
ATOM 2144 C C . GLU A 1 272 ? -12.841 -6.121 15.933 1.00 90.94 272 GLU A C 1
ATOM 2146 O O . GLU A 1 272 ? -12.273 -5.396 16.744 1.00 90.94 272 GLU A O 1
ATOM 2151 N N . LEU A 1 273 ? -13.872 -5.700 15.204 1.00 94.00 273 LEU A N 1
ATOM 2152 C CA . LEU A 1 273 ? -14.419 -4.355 15.265 1.00 94.00 273 LEU A CA 1
ATOM 2153 C C . LEU A 1 273 ? -14.826 -4.000 16.698 1.00 94.00 273 LEU A C 1
ATOM 2155 O O . LEU A 1 273 ? -14.411 -2.969 17.224 1.00 94.00 273 LEU A O 1
ATOM 2159 N N . LYS A 1 274 ? -15.584 -4.875 17.371 1.00 93.56 274 LYS A N 1
ATOM 2160 C CA . LYS A 1 274 ? -15.974 -4.656 18.769 1.00 93.56 274 LYS A CA 1
ATOM 2161 C C . LYS A 1 274 ? -14.755 -4.551 19.689 1.00 93.56 274 LYS A C 1
ATOM 2163 O O . LYS A 1 274 ? -14.764 -3.725 20.602 1.00 93.56 274 LYS A O 1
ATOM 2168 N N . ARG A 1 275 ? -13.717 -5.364 19.463 1.00 91.94 275 ARG A N 1
ATOM 2169 C CA . ARG A 1 275 ? -12.471 -5.323 20.241 1.00 91.94 275 ARG A CA 1
ATOM 2170 C C . ARG A 1 275 ? -11.759 -3.980 20.083 1.00 91.94 275 ARG A C 1
ATOM 2172 O O . ARG A 1 275 ? -11.542 -3.310 21.089 1.00 91.94 275 ARG A O 1
ATOM 2179 N N . LEU A 1 276 ? -11.506 -3.562 18.843 1.00 91.94 276 LEU A N 1
ATOM 2180 C CA . LEU A 1 276 ? -10.831 -2.304 18.513 1.00 91.94 276 LEU A CA 1
ATOM 2181 C C . LEU A 1 276 ? -11.566 -1.088 19.098 1.00 91.94 276 LEU A C 1
ATOM 2183 O O . LEU A 1 276 ? -10.942 -0.191 19.665 1.00 91.94 276 LEU A O 1
ATOM 2187 N N . LEU A 1 277 ? -12.903 -1.074 19.035 1.00 93.62 277 LEU A N 1
ATOM 2188 C CA . LEU A 1 277 ? -13.718 -0.019 19.651 1.00 93.62 277 LEU A CA 1
ATOM 2189 C C . LEU A 1 277 ? -13.536 0.028 21.178 1.00 93.62 277 LEU A C 1
ATOM 2191 O O . LEU A 1 277 ? -13.389 1.109 21.750 1.00 93.62 277 LEU A O 1
ATOM 2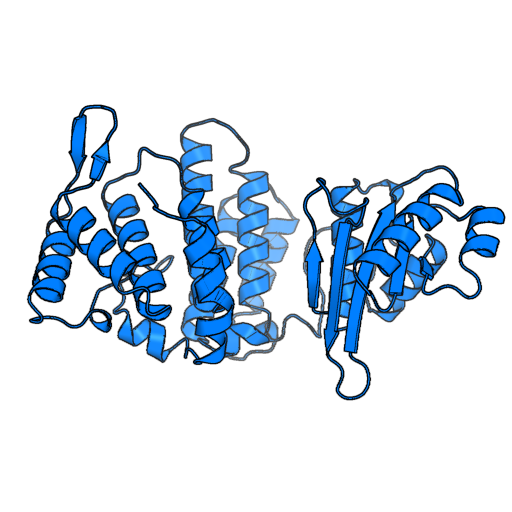195 N N . MET A 1 278 ? -13.517 -1.129 21.850 1.00 91.69 278 MET A N 1
ATOM 2196 C CA . MET A 1 278 ? -13.287 -1.201 23.299 1.00 91.69 278 MET A CA 1
ATOM 2197 C C . MET A 1 278 ? -11.860 -0.795 23.689 1.00 91.69 278 MET A C 1
ATOM 2199 O O . MET A 1 278 ? -11.678 -0.157 24.724 1.00 91.69 278 MET A O 1
ATOM 2203 N N . GLU A 1 279 ? -10.854 -1.150 22.891 1.00 88.19 279 GLU A N 1
ATOM 2204 C CA . GLU A 1 279 ? -9.457 -0.742 23.102 1.00 88.19 279 GLU A CA 1
ATOM 2205 C C . GLU A 1 279 ? -9.294 0.774 22.984 1.00 88.19 279 GLU A C 1
ATOM 2207 O O . GLU A 1 279 ? -8.668 1.391 23.846 1.00 88.19 279 GLU A O 1
ATOM 2212 N N . CYS A 1 280 ? -9.949 1.400 22.002 1.00 88.00 280 CYS A N 1
ATOM 2213 C CA . CYS A 1 280 ? -9.974 2.859 21.882 1.00 88.00 280 CYS A CA 1
ATOM 2214 C C . CYS A 1 280 ? -10.528 3.530 23.146 1.00 88.00 280 CYS A C 1
ATOM 2216 O O . CYS A 1 280 ? -9.967 4.522 23.606 1.00 88.00 280 CYS A O 1
ATOM 2218 N N . ILE A 1 281 ? -11.600 2.976 23.728 1.00 88.50 281 ILE A N 1
ATOM 2219 C CA . ILE A 1 281 ? -12.226 3.496 24.957 1.00 88.50 281 ILE A CA 1
ATOM 2220 C C . ILE A 1 281 ? -11.315 3.321 26.174 1.00 88.50 281 ILE A C 1
ATOM 2222 O O . ILE A 1 281 ? -11.210 4.227 26.998 1.00 88.50 281 ILE A O 1
ATOM 2226 N N . LYS A 1 282 ? -10.651 2.166 26.292 1.00 85.75 282 LYS A N 1
ATOM 2227 C CA . LYS A 1 282 ? -9.712 1.884 27.391 1.00 85.75 282 LYS A CA 1
ATOM 2228 C C . LYS A 1 282 ? -8.453 2.754 27.331 1.00 85.75 282 LYS A C 1
ATOM 2230 O O . LYS A 1 282 ? -7.824 2.959 28.368 1.00 85.75 282 LYS A O 1
ATOM 2235 N N . GLY A 1 283 ? -8.112 3.265 26.150 1.00 76.12 283 GLY A N 1
ATOM 2236 C CA . GLY A 1 283 ? -6.870 3.981 25.889 1.00 76.12 283 GLY A CA 1
ATOM 2237 C C . GLY A 1 283 ? -5.712 3.031 25.586 1.00 76.12 283 GLY A C 1
ATOM 2238 O O . GLY A 1 283 ? -5.701 1.870 25.999 1.00 76.12 283 GLY A O 1
ATOM 2239 N N . ILE A 1 284 ? -4.723 3.539 24.851 1.00 68.25 284 ILE A N 1
ATOM 2240 C CA . ILE A 1 284 ? -3.522 2.786 24.479 1.00 68.25 284 ILE A CA 1
ATOM 2241 C C . ILE A 1 284 ? -2.586 2.781 25.680 1.00 68.25 284 ILE A C 1
ATOM 2243 O O . ILE A 1 284 ? -2.083 3.837 26.071 1.00 68.25 284 ILE A O 1
ATOM 2247 N N . ARG A 1 285 ? -2.347 1.602 26.257 1.00 67.12 285 ARG A N 1
ATOM 2248 C CA . ARG A 1 285 ? -1.319 1.425 27.285 1.00 67.12 285 ARG A CA 1
ATOM 2249 C C . ARG A 1 285 ? 0.033 1.210 26.629 1.00 67.12 285 ARG A C 1
ATOM 2251 O O . ARG A 1 285 ? 0.206 0.287 25.843 1.00 67.12 285 ARG A O 1
ATOM 2258 N N . PHE A 1 286 ? 0.995 2.038 26.994 1.00 62.84 286 PHE A N 1
ATOM 2259 C CA . PHE A 1 286 ? 2.386 1.863 26.620 1.00 62.84 286 PHE A CA 1
ATOM 2260 C C . PHE A 1 286 ? 3.099 0.966 27.637 1.00 62.84 286 PHE A C 1
ATOM 2262 O O . PHE A 1 286 ? 2.715 0.884 28.804 1.00 62.84 286 PHE A O 1
ATOM 2269 N N . ASN A 1 287 ? 4.186 0.318 27.207 1.00 56.59 287 ASN A N 1
ATOM 2270 C CA . ASN A 1 287 ? 4.991 -0.578 28.052 1.00 56.59 287 ASN A CA 1
ATOM 2271 C C . ASN A 1 287 ? 5.587 0.108 29.295 1.00 56.59 287 ASN A C 1
ATOM 2273 O O . ASN A 1 287 ? 5.991 -0.567 30.235 1.00 56.59 287 ASN A O 1
ATOM 2277 N N . ASN A 1 288 ? 5.649 1.440 29.305 1.00 59.97 288 ASN A N 1
ATOM 2278 C CA . ASN A 1 288 ? 6.092 2.238 30.447 1.00 59.97 288 ASN A CA 1
ATOM 2279 C C . ASN A 1 288 ? 4.973 2.511 31.479 1.00 59.97 288 ASN A C 1
ATOM 2281 O O . ASN A 1 288 ? 5.235 3.174 32.476 1.00 59.97 288 ASN A O 1
ATOM 2285 N N . GLY A 1 289 ? 3.752 2.011 31.255 1.00 63.56 289 GLY A N 1
ATOM 2286 C CA . GLY A 1 289 ? 2.593 2.196 32.132 1.00 63.56 289 GLY A CA 1
ATOM 2287 C C . GLY A 1 289 ? 1.706 3.395 31.780 1.00 63.56 289 GLY A C 1
ATOM 2288 O O . GLY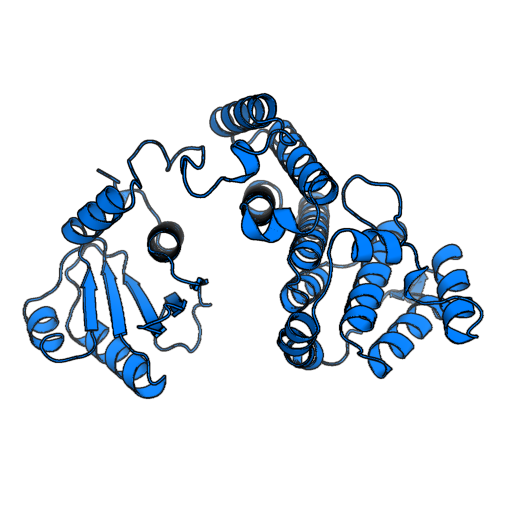 A 1 289 ? 0.593 3.489 32.302 1.00 63.56 289 GLY A O 1
ATOM 2289 N N . ASP A 1 290 ? 2.138 4.271 30.869 1.00 65.06 290 ASP A N 1
ATOM 2290 C CA . ASP A 1 290 ? 1.342 5.424 30.450 1.00 65.06 290 ASP A CA 1
ATOM 2291 C C . ASP A 1 290 ? 0.138 4.975 29.621 1.00 65.06 290 ASP A C 1
ATOM 2293 O O . ASP A 1 290 ? 0.247 4.128 28.735 1.00 65.06 290 ASP A O 1
ATOM 2297 N N . THR A 1 291 ? -1.028 5.566 29.887 1.00 70.19 291 THR A N 1
ATOM 2298 C CA . THR A 1 291 ? -2.223 5.367 29.060 1.00 70.19 291 THR A CA 1
ATOM 2299 C C . THR A 1 291 ? -2.506 6.634 28.275 1.00 70.19 291 THR A C 1
ATOM 2301 O O . THR A 1 291 ? -2.823 7.675 28.850 1.00 70.19 291 THR A O 1
ATOM 2304 N N . VAL A 1 292 ? -2.429 6.545 26.952 1.00 69.25 292 VAL A N 1
ATOM 2305 C CA . VAL A 1 292 ? -2.831 7.633 26.063 1.00 69.25 292 VAL A CA 1
ATOM 2306 C C . VAL A 1 292 ? -4.288 7.448 25.678 1.00 69.25 292 VAL A C 1
ATOM 2308 O O . VAL A 1 292 ? -4.696 6.400 25.177 1.00 69.25 292 VAL A O 1
ATOM 2311 N N . THR A 1 293 ? -5.071 8.499 25.886 1.00 77.38 293 THR A N 1
ATOM 2312 C CA . THR A 1 293 ? -6.484 8.555 25.518 1.00 77.38 293 THR A CA 1
ATOM 2313 C C . THR A 1 293 ? -6.708 9.631 24.466 1.00 77.38 293 THR A C 1
ATOM 2315 O O . THR A 1 293 ? -6.001 10.638 24.422 1.00 77.38 293 THR A O 1
ATOM 2318 N N . HIS A 1 294 ? -7.704 9.421 23.606 1.00 82.06 294 HIS A N 1
ATOM 2319 C CA . HIS A 1 294 ? -8.130 10.422 22.636 1.00 82.06 294 HIS A CA 1
ATOM 2320 C C . HIS A 1 294 ? -9.621 10.730 22.837 1.00 82.06 294 HIS A C 1
ATOM 2322 O O . HIS A 1 294 ? -10.459 9.972 22.347 1.00 82.06 294 HIS A O 1
ATOM 2328 N N . PRO A 1 295 ? -9.986 11.844 23.503 1.00 85.81 295 PRO A N 1
ATOM 2329 C CA . PRO A 1 295 ? -11.367 12.109 23.920 1.00 85.81 295 PRO A CA 1
ATOM 2330 C C . PRO A 1 295 ? -12.402 12.027 22.790 1.00 85.81 295 PRO A C 1
ATOM 2332 O O . PRO A 1 295 ? -13.473 11.455 22.978 1.00 85.81 295 PRO A O 1
ATOM 2335 N N . VAL A 1 296 ? -12.063 12.541 21.599 1.00 87.69 296 VAL A N 1
ATOM 2336 C CA . VAL A 1 296 ? -12.958 12.501 20.426 1.00 87.69 296 VAL A CA 1
ATOM 2337 C C . VAL A 1 296 ? -13.230 11.062 19.979 1.00 87.69 296 VAL A C 1
ATOM 2339 O O . VAL A 1 296 ? -14.383 10.644 19.971 1.00 87.69 296 VAL A O 1
ATOM 2342 N N . LEU A 1 297 ? -12.181 10.281 19.688 1.00 89.56 297 LEU A N 1
ATOM 2343 C CA . LEU A 1 297 ? -12.318 8.881 19.285 1.00 89.56 297 LEU A CA 1
ATOM 2344 C C . LEU A 1 297 ? -13.006 8.035 20.369 1.00 89.56 297 LEU A C 1
ATOM 2346 O O . LEU A 1 297 ? -13.841 7.201 20.044 1.00 89.56 297 LEU A O 1
ATOM 2350 N N . ILE A 1 298 ? -12.734 8.281 21.657 1.00 91.56 298 ILE A N 1
ATOM 2351 C CA . ILE A 1 298 ? -13.438 7.612 22.765 1.00 91.56 298 ILE A CA 1
ATOM 2352 C C . ILE A 1 298 ? -14.940 7.897 22.708 1.00 91.56 298 ILE A C 1
ATOM 2354 O O . ILE A 1 298 ? -15.745 6.973 22.838 1.00 91.56 298 ILE A O 1
ATOM 2358 N N . SER A 1 299 ? -15.324 9.161 22.507 1.00 93.06 299 SER A N 1
ATOM 2359 C CA . SER A 1 299 ? -16.729 9.559 22.398 1.00 93.06 299 SER A CA 1
ATOM 2360 C C . SER A 1 299 ? -17.417 8.864 21.222 1.00 93.06 299 SER A C 1
ATOM 2362 O O . SER A 1 299 ? -18.490 8.290 21.399 1.00 93.06 299 SER A O 1
ATOM 2364 N N . GLU A 1 300 ? -16.791 8.856 20.044 1.00 93.94 300 GLU A N 1
ATOM 2365 C CA . GLU A 1 300 ? -17.330 8.193 18.851 1.00 93.94 300 GLU A CA 1
ATOM 2366 C C . GLU A 1 300 ? -17.445 6.677 19.041 1.00 93.94 300 GLU A C 1
ATOM 2368 O O . GLU A 1 300 ? -18.522 6.117 18.843 1.00 93.94 300 GLU A O 1
ATOM 2373 N N . CYS A 1 301 ? -16.387 6.011 19.515 1.00 94.06 301 CYS A N 1
ATOM 2374 C CA . CYS A 1 301 ? -16.403 4.572 19.782 1.00 94.06 301 CYS A CA 1
ATOM 2375 C C . CYS A 1 301 ? -17.473 4.191 20.815 1.00 94.06 301 CYS A C 1
ATOM 2377 O O . CYS A 1 301 ? -18.150 3.174 20.661 1.00 94.06 301 CYS A O 1
ATOM 2379 N N . THR A 1 302 ? -17.675 5.024 21.841 1.00 94.94 302 THR A N 1
ATOM 2380 C CA . THR A 1 302 ? -18.727 4.818 22.848 1.00 94.94 302 THR A CA 1
ATOM 2381 C C . THR A 1 302 ? -20.117 4.910 22.221 1.00 94.94 302 THR A C 1
ATOM 2383 O O . THR A 1 302 ? -20.942 4.025 22.442 1.00 94.94 302 THR A O 1
ATOM 2386 N N . LYS A 1 303 ? -20.372 5.933 21.394 1.00 96.38 303 LYS A N 1
ATOM 2387 C CA . LYS A 1 303 ? -21.653 6.091 20.684 1.00 96.38 303 LYS A CA 1
ATOM 2388 C C . LYS A 1 303 ? -21.924 4.934 19.722 1.00 96.38 303 LYS A C 1
ATOM 2390 O O . LYS A 1 303 ? -23.049 4.444 19.657 1.00 96.38 303 LYS A O 1
ATOM 2395 N N . ILE A 1 304 ? -20.890 4.451 19.030 1.00 96.50 304 ILE A N 1
ATOM 2396 C CA . ILE A 1 304 ? -20.982 3.284 18.144 1.00 96.50 304 ILE A CA 1
ATOM 2397 C C . ILE A 1 304 ? -21.384 2.032 18.934 1.00 96.50 304 ILE A C 1
ATOM 2399 O O . ILE A 1 304 ? -22.327 1.343 18.549 1.00 96.50 304 ILE A O 1
ATOM 2403 N N . LEU A 1 305 ? -20.731 1.754 20.069 1.00 94.81 305 LEU A N 1
ATOM 2404 C CA . LEU A 1 305 ? -21.070 0.599 20.912 1.00 94.81 305 LEU A CA 1
ATOM 2405 C C . LEU A 1 305 ? -22.464 0.705 21.553 1.00 94.81 305 LEU A C 1
ATOM 2407 O O . LEU A 1 305 ? -23.099 -0.319 21.792 1.00 94.81 305 LEU A O 1
ATOM 2411 N N . GLN A 1 306 ? -22.944 1.922 21.817 1.00 95.62 306 GLN A N 1
ATOM 2412 C CA . GLN A 1 306 ? -24.299 2.189 22.315 1.00 95.62 306 GLN A CA 1
ATOM 2413 C C . GLN A 1 306 ? -25.368 2.169 21.211 1.00 95.62 306 GLN A C 1
ATOM 2415 O O . GLN A 1 306 ? -26.556 2.272 21.511 1.00 95.62 306 GLN A O 1
ATOM 2420 N N . GLY A 1 307 ? -24.972 2.064 19.939 1.00 93.38 307 GLY A N 1
ATOM 2421 C CA . GLY A 1 307 ? -25.885 2.095 18.797 1.00 93.38 307 GLY A CA 1
ATOM 2422 C C . GLY A 1 307 ? -26.452 3.481 18.468 1.00 93.38 307 GLY A C 1
ATOM 2423 O O . GLY A 1 307 ? -27.366 3.573 17.651 1.00 93.38 307 GLY A O 1
ATOM 2424 N N . THR A 1 308 ? -25.921 4.552 19.067 1.00 96.31 308 THR A N 1
ATOM 2425 C CA . THR A 1 308 ? -26.343 5.945 18.825 1.00 96.31 308 THR A CA 1
ATOM 2426 C C . THR A 1 308 ? -25.593 6.612 17.668 1.00 96.31 308 THR A C 1
ATOM 2428 O O . THR A 1 308 ? -25.955 7.712 17.260 1.00 96.31 308 THR A O 1
ATOM 2431 N N . MET A 1 309 ? -24.574 5.943 17.123 1.00 95.44 309 MET A N 1
ATOM 2432 C CA . MET A 1 309 ? -23.816 6.340 15.935 1.00 95.44 309 MET A CA 1
ATOM 2433 C C . MET A 1 309 ? -23.521 5.098 15.089 1.00 95.44 309 MET A C 1
ATOM 2435 O O . MET A 1 309 ? -23.232 4.027 15.626 1.00 95.44 309 MET A O 1
ATOM 2439 N N . LYS A 1 310 ? -23.599 5.208 13.763 1.00 95.62 310 LYS A N 1
ATOM 2440 C CA . LYS A 1 310 ? -23.204 4.133 12.846 1.00 95.62 310 LYS A CA 1
ATOM 2441 C C . LYS A 1 310 ? -21.696 4.171 12.608 1.00 95.62 310 LYS A C 1
ATOM 2443 O O . LYS A 1 310 ? -21.084 5.231 12.567 1.00 95.62 310 LYS A O 1
ATOM 2448 N N . VAL A 1 311 ? -21.089 3.007 12.379 1.00 94.12 311 VAL A N 1
ATOM 2449 C CA . VAL A 1 311 ? -19.631 2.897 12.175 1.00 94.12 311 VAL A CA 1
ATOM 2450 C C . VAL A 1 311 ? -19.164 3.694 10.954 1.00 94.12 311 VAL A C 1
ATOM 2452 O O . VAL A 1 311 ? -18.131 4.348 11.008 1.00 94.12 311 VAL A O 1
ATOM 2455 N N . HIS A 1 312 ? -19.950 3.711 9.874 1.00 93.19 312 HIS A N 1
ATOM 2456 C CA . HIS A 1 312 ? -19.630 4.481 8.669 1.00 93.19 312 HIS A CA 1
ATOM 2457 C C . HIS A 1 312 ? -19.733 6.009 8.857 1.00 93.19 312 HIS A C 1
ATOM 2459 O O . HIS A 1 312 ? -19.396 6.755 7.943 1.00 93.19 312 HIS A O 1
ATOM 2465 N N . GLU A 1 313 ? -20.221 6.495 10.003 1.00 93.94 313 GLU A N 1
ATOM 2466 C CA . GLU A 1 313 ? -20.194 7.922 10.355 1.00 93.94 313 GLU A CA 1
ATOM 2467 C C . GLU A 1 313 ? -18.885 8.326 11.040 1.00 93.94 313 GLU A C 1
ATOM 2469 O O . GLU A 1 313 ? -18.649 9.518 11.221 1.00 93.94 313 GLU A O 1
ATOM 2474 N N . LEU A 1 314 ? -18.042 7.354 11.415 1.00 94.06 314 LEU A N 1
ATOM 2475 C CA . LEU A 1 314 ? -16.742 7.600 12.025 1.00 94.06 314 LEU A CA 1
ATOM 2476 C C . LEU A 1 314 ? -15.859 8.399 11.068 1.00 94.06 314 LEU A C 1
ATOM 2478 O O . LEU A 1 314 ? -15.764 8.092 9.876 1.00 94.06 314 LEU A O 1
ATOM 2482 N N . GLU A 1 315 ? -15.166 9.389 11.612 1.00 93.38 315 GLU A N 1
ATOM 2483 C CA . GLU A 1 315 ? -14.133 10.092 10.872 1.00 93.38 315 GLU A CA 1
ATOM 2484 C C . GLU A 1 315 ? -12.880 9.220 10.688 1.00 93.38 315 GLU A C 1
ATOM 2486 O O . GLU A 1 315 ? -12.452 8.505 11.593 1.00 93.38 315 GLU A O 1
ATOM 2491 N N . ILE A 1 316 ? -12.264 9.270 9.515 1.00 92.56 316 ILE A N 1
ATOM 2492 C CA . ILE A 1 316 ? -11.063 8.522 9.166 1.00 92.56 316 ILE A CA 1
ATOM 2493 C C . ILE A 1 316 ? -9.996 9.482 8.644 1.00 92.56 316 ILE A C 1
ATOM 2495 O O . ILE A 1 316 ? -10.314 10.481 7.986 1.00 92.56 316 ILE A O 1
ATOM 2499 N N . PRO A 1 317 ? -8.717 9.203 8.926 1.00 91.38 317 PRO A N 1
ATOM 2500 C CA . PRO A 1 317 ? -7.641 10.006 8.389 1.00 91.38 317 PRO A CA 1
ATOM 2501 C C . PRO A 1 317 ? -7.416 9.643 6.919 1.00 91.38 317 PRO A C 1
ATOM 2503 O O . PRO A 1 317 ? -7.509 8.483 6.516 1.00 91.38 317 PRO A O 1
ATOM 2506 N N . TYR A 1 318 ? -7.041 10.634 6.123 1.00 90.75 318 TYR A N 1
ATOM 2507 C CA . TYR A 1 318 ? -6.500 10.417 4.788 1.00 90.75 318 TYR A CA 1
ATOM 2508 C C . TYR A 1 318 ? -5.314 11.363 4.589 1.00 90.75 318 TYR A C 1
ATOM 2510 O O . TYR A 1 318 ? -5.370 12.501 5.068 1.00 90.75 318 TYR A O 1
ATOM 2518 N N . PRO A 1 319 ? -4.226 10.922 3.932 1.00 88.19 319 PRO A N 1
ATOM 2519 C CA . PRO A 1 319 ? -3.037 11.748 3.762 1.00 88.19 319 PRO A CA 1
ATOM 2520 C C . PRO A 1 319 ? -3.354 13.146 3.209 1.00 88.19 319 PRO A C 1
ATOM 2522 O O . PRO A 1 319 ? -4.119 13.289 2.256 1.00 88.19 319 PRO A O 1
ATOM 2525 N N . ASN A 1 320 ? -2.748 14.174 3.812 1.00 82.81 320 ASN A N 1
ATOM 2526 C CA . ASN A 1 320 ? -2.874 15.590 3.429 1.00 82.81 320 ASN A CA 1
ATOM 2527 C C . ASN A 1 320 ? -4.297 16.168 3.431 1.00 82.81 320 ASN A C 1
ATOM 2529 O O . ASN A 1 320 ? -4.546 17.192 2.797 1.00 82.81 320 ASN A O 1
ATOM 2533 N N . ARG A 1 321 ? -5.239 15.542 4.138 1.00 84.62 321 ARG A N 1
ATOM 2534 C CA . ARG A 1 321 ? -6.603 16.054 4.286 1.00 84.62 321 ARG A CA 1
ATOM 2535 C C . ARG A 1 321 ? -6.971 16.192 5.755 1.00 84.62 321 ARG A C 1
ATOM 2537 O O . ARG A 1 321 ? -6.372 15.575 6.635 1.00 84.62 321 ARG A O 1
ATOM 2544 N N . GLN A 1 322 ? -7.979 17.023 6.005 1.00 85.62 322 GLN A N 1
ATOM 2545 C CA . GLN A 1 322 ? -8.710 16.950 7.263 1.00 85.62 322 GLN A CA 1
ATOM 2546 C C . GLN A 1 322 ? -9.398 15.586 7.373 1.00 85.62 322 GLN A C 1
ATOM 2548 O O . GLN A 1 322 ? -9.565 14.881 6.375 1.00 85.62 322 GLN A O 1
ATOM 2553 N N . MET A 1 323 ? -9.771 15.223 8.596 1.00 88.88 323 MET A N 1
ATOM 2554 C CA . MET A 1 323 ? -10.547 14.018 8.864 1.00 88.88 323 MET A CA 1
ATOM 2555 C C . MET A 1 323 ? -11.791 13.969 7.964 1.00 88.88 323 MET A C 1
ATOM 2557 O O . MET A 1 323 ? -12.466 14.977 7.761 1.00 88.88 323 MET A O 1
ATOM 2561 N N . LEU A 1 324 ? -12.052 12.800 7.384 1.00 91.69 324 LEU A N 1
ATOM 2562 C CA . LEU A 1 324 ? -13.129 12.568 6.419 1.00 91.69 324 LEU A CA 1
ATOM 2563 C C . LEU A 1 324 ? -14.130 11.595 7.024 1.00 91.69 324 LEU A C 1
ATOM 2565 O O . LEU A 1 324 ? -13.707 10.659 7.693 1.00 91.69 324 LEU A O 1
ATOM 2569 N N . LYS A 1 325 ? -15.428 11.700 6.739 1.00 93.56 325 LYS A N 1
ATOM 2570 C CA . LYS A 1 325 ? -16.337 10.617 7.140 1.00 93.56 325 LYS A CA 1
ATOM 2571 C C . LYS A 1 325 ? -16.022 9.349 6.354 1.00 93.56 325 LYS A C 1
ATOM 2573 O O . LYS A 1 325 ? -15.801 9.395 5.141 1.00 93.56 325 LYS A O 1
ATOM 2578 N N . MET A 1 326 ? -16.069 8.201 7.025 1.00 94.81 326 MET A N 1
ATOM 2579 C CA . MET A 1 326 ? -15.897 6.904 6.373 1.00 94.81 326 MET A CA 1
ATOM 2580 C C . MET A 1 326 ? -16.910 6.716 5.235 1.00 94.81 326 MET A C 1
ATOM 2582 O O . MET A 1 326 ? -16.543 6.215 4.177 1.00 94.81 326 MET A O 1
ATOM 2586 N N . SER A 1 327 ? -18.152 7.182 5.394 1.00 93.88 327 SER A N 1
ATOM 2587 C CA . SER A 1 327 ? -19.171 7.176 4.337 1.00 93.88 327 SER A CA 1
ATOM 2588 C C . SER A 1 327 ? -18.719 7.873 3.053 1.00 93.88 327 SER A C 1
ATOM 2590 O O . SER A 1 327 ? -18.994 7.376 1.964 1.00 93.88 327 SER A O 1
ATOM 2592 N N . ASP A 1 328 ? -18.000 8.989 3.168 1.00 92.81 328 ASP A N 1
ATOM 2593 C CA . ASP A 1 328 ? -17.557 9.781 2.018 1.00 92.81 328 ASP A CA 1
ATOM 2594 C C . ASP A 1 328 ? -16.418 9.064 1.290 1.00 92.81 328 ASP A C 1
ATOM 2596 O O . ASP A 1 328 ? -16.388 8.999 0.058 1.00 92.81 328 ASP A O 1
ATOM 2600 N N . PHE A 1 329 ? -15.515 8.448 2.059 1.00 93.25 329 PHE A N 1
ATOM 2601 C CA . PHE A 1 329 ? -14.477 7.579 1.517 1.00 93.25 329 PHE A CA 1
ATOM 2602 C C . PHE A 1 329 ? -15.082 6.379 0.779 1.00 93.25 329 PHE A C 1
ATOM 2604 O O . PHE A 1 329 ? -14.724 6.122 -0.368 1.00 93.25 329 PHE A O 1
ATOM 2611 N N . LEU A 1 330 ? -16.043 5.683 1.392 1.00 91.31 330 LEU A N 1
ATOM 2612 C CA . LEU A 1 330 ? -16.730 4.536 0.789 1.00 91.31 330 LEU A CA 1
ATOM 2613 C C . LEU A 1 330 ? -17.560 4.927 -0.442 1.00 91.31 330 LEU A C 1
ATOM 2615 O O . LEU A 1 330 ? -17.683 4.140 -1.381 1.00 91.31 330 LEU A O 1
ATOM 2619 N N . GLY A 1 331 ? -18.095 6.149 -0.466 1.00 90.50 331 GLY A N 1
ATOM 2620 C CA . GLY A 1 331 ? -18.774 6.713 -1.629 1.00 90.50 331 GLY A CA 1
ATOM 2621 C C . GLY A 1 331 ? -17.833 6.918 -2.819 1.00 90.50 331 GLY A C 1
ATOM 2622 O O . GLY A 1 331 ? -18.213 6.629 -3.955 1.00 90.50 331 GLY A O 1
ATOM 2623 N N . LYS A 1 332 ? -16.595 7.365 -2.562 1.00 91.38 332 LYS A N 1
ATOM 2624 C CA . LYS A 1 332 ? -15.553 7.544 -3.588 1.00 91.38 332 LYS A CA 1
ATOM 2625 C C . LYS A 1 332 ? -14.909 6.237 -4.035 1.00 91.38 332 LYS A C 1
ATOM 2627 O O . LYS A 1 332 ? -14.653 6.057 -5.222 1.00 91.38 332 LYS A O 1
ATOM 2632 N N . PHE A 1 333 ? -14.662 5.332 -3.098 1.00 89.62 333 PHE A N 1
ATOM 2633 C CA . PHE A 1 333 ? -13.969 4.068 -3.314 1.00 89.62 333 PHE A CA 1
ATOM 2634 C C . PHE A 1 333 ? -14.933 2.906 -3.096 1.00 89.62 333 PHE A C 1
ATOM 2636 O O . PHE A 1 333 ? -14.818 2.166 -2.119 1.00 89.62 333 PHE A O 1
ATOM 2643 N N . ARG A 1 334 ? -15.889 2.743 -4.020 1.00 80.25 334 ARG A N 1
ATOM 2644 C CA . ARG A 1 334 ? -16.923 1.701 -3.925 1.00 80.25 334 ARG A CA 1
ATOM 2645 C C . ARG A 1 334 ? -16.306 0.322 -3.698 1.00 80.25 334 ARG A C 1
ATOM 2647 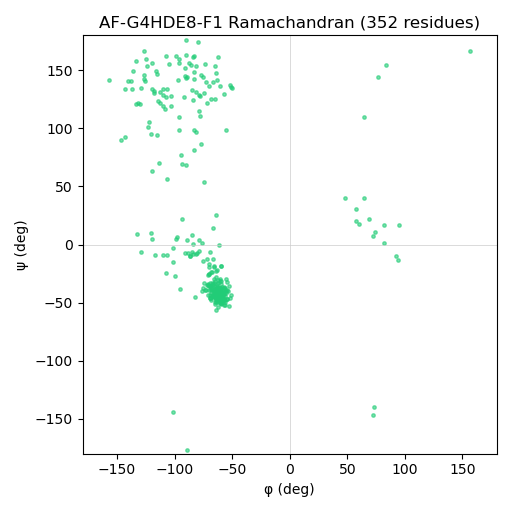O O . ARG A 1 334 ? -15.307 -0.033 -4.324 1.00 80.25 334 ARG A O 1
ATOM 2654 N N . ILE A 1 335 ? -16.918 -0.445 -2.809 1.00 81.81 335 ILE A N 1
ATOM 2655 C CA . ILE A 1 335 ? -16.442 -1.763 -2.391 1.00 81.81 335 ILE A CA 1
ATOM 2656 C C . ILE A 1 335 ? -17.435 -2.808 -2.883 1.00 81.81 335 ILE A C 1
ATOM 2658 O O . ILE A 1 335 ? -18.642 -2.648 -2.690 1.00 81.81 335 ILE A O 1
ATOM 2662 N N . THR A 1 336 ? -16.938 -3.864 -3.522 1.00 79.12 336 THR A N 1
ATOM 2663 C CA . THR A 1 336 ? -17.760 -5.009 -3.920 1.00 79.12 336 THR A CA 1
ATOM 2664 C C . THR A 1 336 ? -17.662 -6.119 -2.879 1.00 79.12 336 THR A C 1
ATOM 2666 O O . THR A 1 336 ? -16.723 -6.185 -2.085 1.00 79.12 336 THR A O 1
ATOM 2669 N N . ARG A 1 337 ? -18.648 -7.017 -2.876 1.00 78.19 337 ARG A N 1
ATOM 2670 C CA . ARG A 1 337 ? -18.651 -8.175 -1.976 1.00 78.19 337 ARG A CA 1
ATOM 2671 C C . ARG A 1 337 ? -17.462 -9.111 -2.227 1.00 78.19 337 ARG A C 1
ATOM 2673 O O . ARG A 1 337 ? -16.883 -9.612 -1.275 1.00 78.19 337 ARG A O 1
ATOM 2680 N N . GLU A 1 338 ? -17.082 -9.278 -3.488 1.00 74.38 338 GLU A N 1
ATOM 2681 C CA . GLU A 1 338 ? -15.926 -10.075 -3.910 1.00 74.38 338 GLU A CA 1
ATOM 2682 C C . GLU A 1 338 ? -14.612 -9.541 -3.315 1.00 74.38 338 GLU A C 1
ATOM 2684 O O . GLU A 1 338 ? -13.878 -10.298 -2.686 1.00 74.38 338 GLU A O 1
ATOM 2689 N N . MET A 1 339 ? -14.381 -8.220 -3.380 1.00 76.31 339 MET A N 1
ATOM 2690 C CA . MET A 1 339 ? -13.207 -7.567 -2.770 1.00 76.31 339 MET A CA 1
ATOM 2691 C C . MET A 1 339 ? -13.138 -7.783 -1.250 1.00 76.31 339 MET A C 1
ATOM 2693 O O . MET A 1 339 ? -12.060 -7.878 -0.665 1.00 76.31 339 MET A O 1
ATOM 2697 N N . ILE A 1 340 ? -14.295 -7.841 -0.584 1.00 81.00 340 ILE A N 1
ATOM 2698 C CA . ILE A 1 340 ? -14.367 -8.116 0.856 1.00 81.00 340 ILE A CA 1
ATOM 2699 C C . ILE A 1 340 ? -13.970 -9.567 1.142 1.00 81.00 340 ILE A C 1
ATOM 2701 O O . ILE A 1 340 ? -13.205 -9.822 2.072 1.00 81.00 340 ILE A O 1
ATOM 2705 N N . GLU A 1 341 ? -14.500 -10.514 0.368 1.00 77.38 341 GLU A N 1
ATOM 2706 C CA . GLU A 1 341 ? -14.276 -11.946 0.571 1.00 77.38 341 GLU A CA 1
ATOM 2707 C C . GLU A 1 341 ? -12.809 -12.338 0.303 1.00 77.38 341 GLU A C 1
ATOM 2709 O O . GLU A 1 341 ? -12.245 -13.066 1.120 1.00 77.38 341 GLU A O 1
ATOM 2714 N N . GLU A 1 34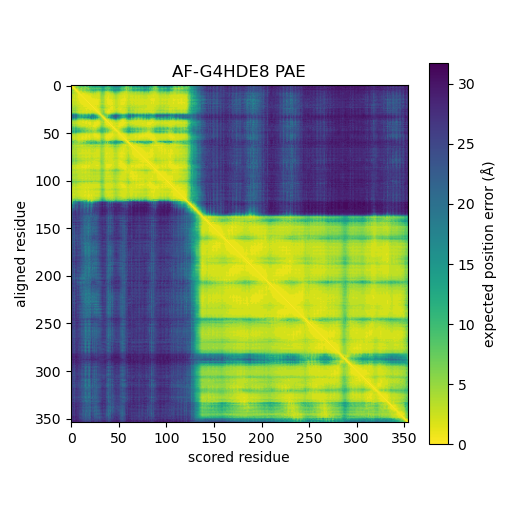2 ? -12.152 -11.767 -0.719 1.00 75.81 342 GLU A N 1
ATOM 2715 C CA . GLU A 1 342 ? -10.730 -12.017 -1.049 1.00 75.81 342 GLU A CA 1
ATOM 2716 C C . GLU A 1 342 ? -9.783 -11.716 0.128 1.00 75.81 342 GLU A C 1
ATOM 2718 O O . GLU A 1 342 ? -8.830 -12.451 0.391 1.00 75.81 342 GLU A O 1
ATOM 2723 N N . HIS A 1 343 ? -10.050 -10.646 0.880 1.00 81.81 343 HIS A N 1
ATOM 2724 C CA . HIS A 1 343 ? -9.143 -10.179 1.931 1.00 81.81 343 HIS A CA 1
ATOM 2725 C C . HIS A 1 343 ? -9.559 -10.570 3.350 1.00 81.81 343 HIS A C 1
ATOM 2727 O O . HIS A 1 343 ? -8.739 -10.476 4.270 1.00 81.81 343 HIS A O 1
ATOM 2733 N N . ARG A 1 344 ? -10.805 -11.012 3.555 1.00 83.88 344 ARG A N 1
ATOM 2734 C CA . ARG A 1 344 ? -11.339 -11.334 4.886 1.00 83.88 344 ARG A CA 1
ATOM 2735 C C . ARG A 1 344 ? -10.509 -12.402 5.597 1.00 83.88 344 ARG A C 1
ATOM 2737 O O . ARG A 1 344 ? -10.139 -12.207 6.755 1.00 83.88 344 ARG A O 1
ATOM 2744 N N . ASP A 1 345 ? -10.204 -13.505 4.921 1.00 76.75 345 ASP A N 1
ATOM 2745 C CA . ASP A 1 345 ? -9.469 -14.617 5.535 1.00 76.75 345 ASP A CA 1
ATOM 2746 C C . ASP A 1 345 ? -7.980 -14.300 5.706 1.00 76.75 345 ASP A C 1
ATOM 2748 O O . ASP A 1 345 ? -7.383 -14.654 6.725 1.00 76.75 345 ASP A O 1
ATOM 2752 N N . TYR A 1 346 ? -7.400 -13.529 4.783 1.00 77.44 346 TYR A N 1
ATOM 2753 C CA . TYR A 1 346 ? -6.029 -13.045 4.918 1.00 77.44 346 TYR A CA 1
ATOM 2754 C C . TYR A 1 346 ? -5.864 -12.127 6.134 1.00 77.44 346 TYR A C 1
ATOM 2756 O O . TYR A 1 346 ? -4.945 -12.326 6.924 1.00 77.44 346 TYR A O 1
ATOM 2764 N N . VAL A 1 347 ? -6.779 -11.177 6.360 1.00 80.50 347 VAL A N 1
ATOM 2765 C CA . VAL A 1 347 ? -6.715 -10.305 7.547 1.00 80.50 347 VAL A CA 1
ATOM 2766 C C . VAL A 1 347 ? -6.922 -11.100 8.840 1.00 80.50 347 VAL A C 1
ATOM 2768 O O . VAL A 1 347 ? -6.199 -10.889 9.810 1.00 80.50 347 VAL A O 1
ATOM 2771 N N . ARG A 1 348 ? -7.834 -12.081 8.851 1.00 79.56 348 ARG A N 1
ATOM 2772 C CA . ARG A 1 348 ? -8.017 -12.980 10.006 1.00 79.56 348 ARG A CA 1
ATOM 2773 C C . ARG A 1 348 ? -6.754 -13.770 10.349 1.00 79.56 348 ARG A C 1
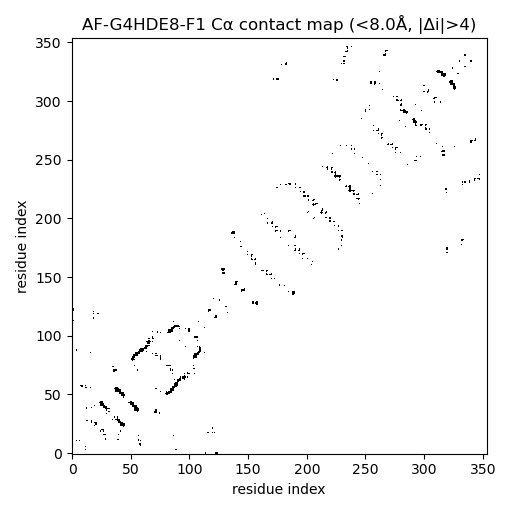ATOM 2775 O O . ARG A 1 348 ? -6.532 -14.057 11.524 1.00 79.56 348 ARG A O 1
ATOM 2782 N N . SER A 1 349 ? -5.929 -14.102 9.354 1.00 77.25 349 SER A N 1
ATOM 2783 C CA . SER A 1 349 ? -4.704 -14.883 9.563 1.00 77.25 349 SER A CA 1
ATOM 2784 C C . SER A 1 349 ? -3.653 -14.174 10.430 1.00 77.25 349 SER A C 1
ATOM 2786 O O . SER A 1 349 ? -2.845 -14.852 11.060 1.00 77.25 349 SER A O 1
ATOM 2788 N N . PHE A 1 350 ? -3.690 -12.838 10.534 1.00 73.19 350 PHE A N 1
ATOM 2789 C CA . PHE A 1 350 ? -2.793 -12.086 11.423 1.00 73.19 350 PHE A CA 1
ATOM 2790 C C . PHE A 1 350 ? -3.131 -12.256 12.912 1.00 73.19 350 PHE A C 1
ATOM 2792 O O . PHE A 1 350 ? -2.316 -11.909 13.765 1.00 73.19 350 PHE A O 1
ATOM 2799 N N . GLY A 1 351 ? -4.294 -12.826 13.244 1.00 65.31 351 GLY A N 1
ATOM 2800 C CA . GLY A 1 351 ? -4.692 -13.080 14.624 1.00 65.31 351 GLY A CA 1
ATOM 2801 C C . GLY A 1 351 ? -5.062 -11.805 15.387 1.00 65.31 351 GLY A C 1
ATOM 2802 O O . GLY A 1 351 ? -5.656 -10.881 14.834 1.00 65.31 351 GLY A O 1
ATOM 2803 N N . LYS A 1 352 ? -4.773 -11.784 16.694 1.00 62.75 352 LYS A N 1
ATOM 2804 C CA . LYS A 1 352 ? -5.025 -10.610 17.538 1.00 62.75 352 LYS A CA 1
ATOM 2805 C C . LYS A 1 352 ? -3.893 -9.600 17.369 1.00 62.75 352 LYS A C 1
ATOM 2807 O O . LYS A 1 352 ? -2.728 -9.967 17.469 1.00 62.75 352 LYS A O 1
ATOM 2812 N N . VAL A 1 353 ? -4.262 -8.347 17.139 1.00 59.72 353 VAL A N 1
ATOM 2813 C CA . VAL A 1 353 ? -3.355 -7.200 17.170 1.00 59.72 353 VAL A CA 1
ATOM 2814 C C . VAL A 1 353 ? -3.472 -6.588 18.556 1.00 59.72 353 VAL A C 1
ATOM 2816 O O . VAL A 1 353 ? -4.543 -6.078 18.894 1.00 59.72 353 VAL A O 1
ATOM 2819 N N . ASP A 1 354 ? -2.412 -6.750 19.347 1.00 49.06 354 ASP A N 1
ATOM 2820 C CA . ASP A 1 354 ? -2.288 -6.226 20.713 1.00 49.06 354 ASP A CA 1
ATOM 2821 C C . ASP A 1 354 ? -1.928 -4.733 20.738 1.00 49.06 354 ASP A C 1
ATOM 2823 O O . ASP A 1 354 ? -1.122 -4.294 19.879 1.00 49.06 354 ASP A O 1
#

Mean predicted aligned error: 14.71 Å

pLDDT: mean 83.36, std 13.68, range [31.58, 97.69]

Foldseek 3Di:
DDDLVPDDQVRQLVLVQVLLVLVVWPKDADDPPDQLQFGMWTWHDDPVDTWIETEHEEADPDADELVSVVSQLVNCVVVVTQAYEYEYQAHHDPRNVVNPPPGRYYYHYNVNSVVSCVVSVNDDVPPQFDDPDPPQQLVCVDPLADVVLLVVLRVVCSVPVLDLVSLVVNLQSLLVSLQVQFQVCLRNNSLVVSLVSLVSSLVNQQPDDDPRSLVSLLVSLCQQLQSCVSNLVLLSSLVSLLPRDDDDDLVSVLQSLLSQLLSCVLLVVVVSNLVSLVDQLVADQDPVRDGRHDVVSNVQSVCCVVVVDPSQQDWHDGPPDDTDRNVSNCVRRPDDPVSSVVCNVSSCVVPDDD